Protein AF-A0A1E7EJK8-F1 (afdb_monomer)

InterPro domains:
  IPR00028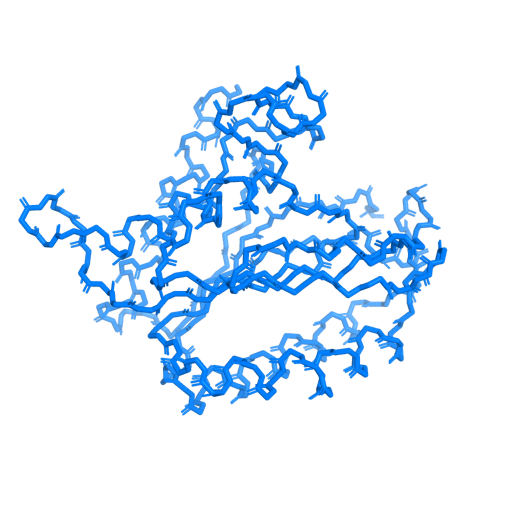6 Histone deacetylase HDAC [PR01270] (39-62)
  IPR000286 Histone deacetylase HDAC [PR01270] (154-164)
  IPR023696 Ureohydrolase domain superfamily [SSF52768] (1-209)
  IPR023801 Histone deacetylase domain [PF00850] (1-209)
  IPR037138 Histone deacetylase domain superfamily [G3DSA:3.40.800.20] (1-210)

Organism: NCBI:txid635003

Foldseek 3Di:
DVVQLVVLLVVLQVQLVCCVVVVDVEEERPGDDAALQAADQCPSVNDNDDDRHDHRSQLSNLCQCCPDVVVVGNNWQAEEEAEPAQDDSVRSCRRPFVVLRLRYAYEAEYADPDQPPPPTDRYGYHHQHQAAELVSRVCCCVVPVLVVCLVSLGQAYEYADAPCLDCQRPVNRHHDDPVSSVVSVVSVQVSCCNRRVSHYYYYYHHDHGD

Secondary structure (DSSP, 8-state):
-HHHHHHHHHHHHHHHHHHHTTS-SEEEE--SS--TT--SSSTTTTSSS-TT-SS-HHHHHHHHHHS-GGGTS---S-EEEEE-SSS--HHHHHHHHTT--TTEEEEEEE-BS-----SSTTEEEEE-BTSB-HHHHHHHIIIIIHHHHHHH--SEEEEEE--TTBTT-TT--B-B-HHHHHHHHHHHHHHHHHHSTT-EEEEE------

Mean predicted aligned error: 4.68 Å

Sequence (210 aa):
TWNAAISGVGAALQGVDMIMNGECLNAFCATRPPGHHAGRELHAMKAVSNGFCILNTVACAALYATAPILQGGLGLSRVCIIDIDVHHGNGTQDILCSTYDPRFLYKGIFPGRCGDISPHKGVLNIPLGGRVTPHALGTALVTKVTPTVDKFNPELIIISAGFDAHKNDPLNMGGLTAEDFGTLTEVVCKLAYKCCSGRVLSVLEGGYGV

Structure (mmCIF, N/CA/C/O backbone):
data_AF-A0A1E7EJK8-F1
#
_entry.id   AF-A0A1E7EJK8-F1
#
loop_
_atom_site.group_PDB
_atom_site.id
_atom_site.type_symbol
_atom_site.label_atom_id
_atom_site.label_alt_id
_atom_site.label_comp_id
_atom_site.label_asym_id
_atom_site.label_entity_id
_atom_site.label_seq_id
_atom_site.pdbx_PDB_ins_code
_atom_site.Cartn_x
_atom_site.Cartn_y
_atom_site.Cartn_z
_atom_site.occupancy
_atom_site.B_iso_or_equiv
_atom_site.auth_seq_id
_atom_site.auth_comp_id
_atom_site.auth_asym_id
_atom_site.auth_atom_id
_atom_site.pdbx_PDB_model_num
ATOM 1 N N . THR A 1 1 ? -3.400 16.671 -15.319 1.00 90.25 1 THR A N 1
ATOM 2 C CA . THR A 1 1 ? -2.513 16.032 -14.327 1.00 90.25 1 THR A CA 1
ATOM 3 C C . THR A 1 1 ? -3.037 16.139 -12.907 1.00 90.25 1 THR A C 1
ATOM 5 O O . THR A 1 1 ? -3.359 15.101 -12.353 1.00 90.25 1 THR A O 1
ATOM 8 N N . TRP A 1 2 ? -3.205 17.341 -12.336 1.00 95.00 2 TRP A N 1
ATOM 9 C CA . TRP A 1 2 ? -3.743 17.505 -10.973 1.00 95.00 2 TRP A CA 1
ATOM 10 C C . TRP A 1 2 ? -5.082 16.786 -10.748 1.00 95.00 2 TRP A C 1
ATOM 12 O O . TRP A 1 2 ? -5.177 15.969 -9.842 1.00 95.00 2 TRP A O 1
ATOM 22 N N . ASN A 1 3 ? -6.065 16.991 -11.637 1.00 98.00 3 ASN A N 1
ATOM 23 C CA . ASN A 1 3 ? -7.367 16.312 -11.554 1.00 98.00 3 ASN A CA 1
ATOM 24 C C . ASN A 1 3 ? -7.237 14.782 -11.517 1.00 98.00 3 ASN A C 1
ATOM 26 O O . ASN A 1 3 ? -7.908 14.133 -10.732 1.00 98.00 3 ASN A O 1
ATOM 30 N N . ALA A 1 4 ? -6.334 14.209 -12.316 1.00 97.75 4 ALA A N 1
ATOM 31 C CA . ALA A 1 4 ? -6.097 12.767 -12.312 1.00 97.75 4 ALA A CA 1
ATOM 32 C C . ALA A 1 4 ? -5.486 12.293 -10.982 1.00 97.75 4 ALA A C 1
ATOM 34 O O . ALA A 1 4 ? -5.917 11.280 -10.442 1.00 97.75 4 ALA A O 1
ATOM 35 N N . ALA A 1 5 ? -4.540 13.054 -10.418 1.00 97.19 5 ALA A N 1
ATOM 36 C CA . ALA A 1 5 ? -3.934 12.742 -9.124 1.00 97.19 5 ALA A CA 1
ATOM 37 C C . ALA A 1 5 ? -4.964 12.778 -7.982 1.00 97.19 5 ALA A C 1
ATOM 39 O O . ALA A 1 5 ? -5.045 11.830 -7.206 1.00 97.19 5 ALA A O 1
ATOM 40 N N . ILE A 1 6 ? -5.800 13.822 -7.908 1.00 98.06 6 ILE A N 1
ATOM 41 C CA . ILE A 1 6 ? -6.849 13.898 -6.876 1.00 98.06 6 ILE A CA 1
ATOM 42 C C . ILE A 1 6 ? -7.951 12.852 -7.093 1.00 98.06 6 ILE A C 1
ATOM 44 O O . ILE A 1 6 ? -8.477 12.336 -6.114 1.00 98.06 6 ILE A O 1
ATOM 48 N N . SER A 1 7 ? -8.269 12.483 -8.342 1.00 98.44 7 SER A N 1
ATOM 49 C CA . SER A 1 7 ? -9.182 11.368 -8.627 1.00 98.44 7 SER A CA 1
ATOM 50 C C . SER A 1 7 ? -8.601 10.028 -8.177 1.00 98.44 7 SER A C 1
ATOM 52 O O . SER A 1 7 ? -9.343 9.209 -7.646 1.00 98.44 7 SER A O 1
ATOM 54 N N . GLY A 1 8 ? -7.289 9.813 -8.337 1.00 98.38 8 GLY A N 1
ATOM 55 C CA . GLY A 1 8 ? -6.605 8.621 -7.834 1.00 98.38 8 GLY A CA 1
ATOM 56 C C . GLY A 1 8 ? -6.682 8.500 -6.313 1.00 98.38 8 GLY A C 1
ATOM 57 O O . GLY A 1 8 ? -7.085 7.463 -5.791 1.00 98.38 8 GLY A O 1
ATOM 58 N N . VAL A 1 9 ? -6.398 9.599 -5.606 1.00 98.62 9 VAL A N 1
ATOM 59 C CA . VAL A 1 9 ? -6.568 9.685 -4.146 1.00 98.62 9 VAL A CA 1
ATOM 60 C C . VAL A 1 9 ? -8.026 9.451 -3.747 1.00 98.62 9 VAL A C 1
ATOM 62 O O . VAL A 1 9 ? -8.291 8.623 -2.883 1.00 98.62 9 VAL A O 1
ATOM 65 N N . GLY A 1 10 ? -8.978 10.121 -4.400 1.00 98.62 10 GLY A N 1
ATOM 66 C CA . GLY A 1 10 ? -10.406 9.960 -4.119 1.00 98.62 10 GLY A CA 1
ATOM 67 C C . GLY A 1 10 ? -10.893 8.519 -4.291 1.00 98.62 10 GLY A C 1
ATOM 68 O O . GLY A 1 10 ? -11.600 8.013 -3.425 1.00 98.62 10 GLY A O 1
ATOM 69 N N . ALA A 1 11 ? -10.457 7.832 -5.351 1.00 98.69 11 ALA A N 1
ATOM 70 C CA . ALA A 1 11 ? -10.787 6.427 -5.580 1.00 98.69 11 ALA A CA 1
ATOM 71 C C . ALA A 1 11 ? -10.233 5.511 -4.479 1.00 98.69 11 ALA A C 1
ATOM 73 O O . ALA A 1 11 ? -10.925 4.595 -4.042 1.00 98.69 11 ALA A O 1
ATOM 74 N N . ALA A 1 12 ? -9.010 5.766 -4.003 1.00 98.75 12 ALA A N 1
ATOM 75 C CA . ALA A 1 12 ? -8.417 4.999 -2.912 1.00 98.75 12 ALA A CA 1
ATOM 76 C C . ALA A 1 12 ? -9.151 5.223 -1.583 1.00 98.75 12 ALA A C 1
ATOM 78 O O . ALA A 1 12 ? -9.449 4.253 -0.892 1.00 98.75 12 ALA A O 1
ATOM 79 N N . LEU A 1 13 ? -9.490 6.473 -1.249 1.00 98.69 13 LEU A N 1
ATOM 80 C CA . LEU A 1 13 ? -10.266 6.809 -0.048 1.00 98.69 13 LEU A CA 1
ATOM 81 C C . LEU A 1 13 ? -11.653 6.154 -0.081 1.00 98.69 13 LEU A C 1
ATOM 83 O O . LEU A 1 13 ? -12.019 5.467 0.867 1.00 98.69 13 LEU A O 1
ATOM 87 N N . GLN A 1 14 ? -12.366 6.269 -1.205 1.00 98.75 14 GLN A N 1
ATOM 88 C CA . GLN A 1 14 ? -13.654 5.601 -1.397 1.00 98.75 14 GLN A CA 1
ATOM 89 C C . GLN A 1 14 ? -13.525 4.072 -1.304 1.00 98.75 14 GLN A C 1
ATOM 91 O O . GLN A 1 14 ? -14.385 3.413 -0.728 1.00 98.75 14 GLN A O 1
ATOM 96 N N . GLY A 1 15 ? -12.440 3.499 -1.831 1.00 98.75 15 GLY A N 1
ATOM 97 C CA . GLY A 1 15 ? -12.141 2.077 -1.679 1.00 98.75 15 GLY A CA 1
ATOM 98 C C . GLY A 1 15 ? -11.978 1.666 -0.213 1.00 98.75 15 GLY A C 1
ATOM 99 O O . GLY A 1 15 ? -12.509 0.632 0.183 1.00 98.75 15 GLY A O 1
ATOM 100 N N . VAL A 1 16 ? -11.300 2.480 0.608 1.00 98.75 16 VAL A N 1
ATOM 101 C CA . VAL A 1 16 ? -11.221 2.246 2.060 1.00 98.75 16 VAL A CA 1
ATOM 102 C C . VAL A 1 16 ? -12.614 2.281 2.690 1.00 98.75 16 VAL A C 1
ATOM 104 O O . VAL A 1 16 ? -12.938 1.363 3.439 1.00 98.75 16 VAL A O 1
ATOM 107 N N . ASP A 1 17 ? -13.441 3.280 2.374 1.00 98.62 17 ASP A N 1
ATOM 108 C CA . ASP A 1 17 ? -14.805 3.382 2.912 1.00 98.62 17 ASP A CA 1
ATOM 109 C C . ASP A 1 17 ? -15.638 2.142 2.597 1.00 98.62 17 ASP A C 1
ATOM 111 O O . ASP A 1 17 ? -16.183 1.513 3.504 1.00 98.62 17 ASP A O 1
ATOM 115 N N . MET A 1 18 ? -15.675 1.736 1.326 1.00 98.75 18 MET A N 1
ATOM 116 C CA . MET A 1 18 ? -16.432 0.562 0.887 1.00 98.75 18 MET A CA 1
ATOM 117 C C . MET A 1 18 ? -15.976 -0.714 1.609 1.00 98.75 18 MET A C 1
ATOM 119 O O . MET A 1 18 ? -16.808 -1.528 2.012 1.00 98.75 18 MET A O 1
ATOM 123 N N . ILE A 1 19 ? -14.664 -0.877 1.817 1.00 98.69 19 ILE A N 1
ATOM 124 C CA . ILE A 1 19 ? -14.102 -2.019 2.551 1.00 98.69 19 ILE A CA 1
ATOM 125 C C . ILE A 1 19 ? -14.507 -1.974 4.028 1.00 98.69 19 ILE A C 1
ATOM 127 O O . ILE A 1 19 ? -14.925 -2.985 4.596 1.00 98.69 19 ILE A O 1
ATOM 131 N N . MET A 1 20 ? -14.370 -0.816 4.675 1.00 98.19 20 MET A N 1
ATOM 132 C CA . MET A 1 20 ? -14.628 -0.678 6.110 1.00 98.19 20 MET A CA 1
ATOM 133 C C . MET A 1 20 ? -16.124 -0.724 6.450 1.00 98.19 20 MET A C 1
ATOM 135 O O . MET A 1 20 ? -16.476 -1.199 7.530 1.00 98.19 20 MET A O 1
ATOM 139 N N . ASN A 1 21 ? -16.993 -0.324 5.519 1.00 97.31 21 ASN A N 1
ATOM 140 C CA . ASN A 1 21 ? -18.450 -0.422 5.635 1.00 97.31 21 ASN A CA 1
ATOM 141 C C . ASN A 1 21 ? -19.008 -1.795 5.218 1.00 97.31 21 ASN A C 1
ATOM 143 O O . ASN A 1 21 ? -20.205 -2.040 5.364 1.00 97.31 21 ASN A O 1
ATOM 147 N N . GLY A 1 22 ? -18.165 -2.703 4.713 1.00 97.56 22 GLY A N 1
ATOM 148 C CA . GLY A 1 22 ? -18.578 -4.041 4.281 1.00 97.56 22 GLY A CA 1
ATOM 149 C C . GLY A 1 22 ? -19.327 -4.078 2.944 1.00 97.56 22 GLY A C 1
ATOM 150 O O . GLY A 1 22 ? -19.973 -5.079 2.640 1.00 97.56 22 GLY A O 1
ATOM 151 N N . GLU A 1 23 ? -19.241 -3.018 2.139 1.00 98.44 23 GLU A N 1
ATOM 152 C CA . GLU A 1 23 ? -19.799 -2.964 0.780 1.00 98.44 23 GLU A CA 1
ATOM 153 C C . GLU A 1 23 ? -18.994 -3.834 -0.193 1.00 98.44 23 GLU A C 1
ATOM 155 O O . GLU A 1 23 ? -19.539 -4.415 -1.133 1.00 98.44 23 GLU A O 1
ATOM 160 N N . CYS A 1 24 ? -17.691 -3.964 0.051 1.00 97.81 24 CYS A N 1
ATOM 161 C CA . CYS A 1 24 ? -16.835 -4.941 -0.599 1.00 97.81 24 CYS A CA 1
ATOM 162 C C . CYS A 1 24 ? -15.830 -5.525 0.398 1.00 97.81 24 CYS A C 1
ATOM 164 O O . CYS A 1 24 ? -15.554 -4.957 1.451 1.00 97.81 24 CYS A O 1
ATOM 166 N N . LEU A 1 25 ? -15.267 -6.687 0.068 1.00 96.88 25 LEU A N 1
ATOM 167 C CA . LEU A 1 25 ? -1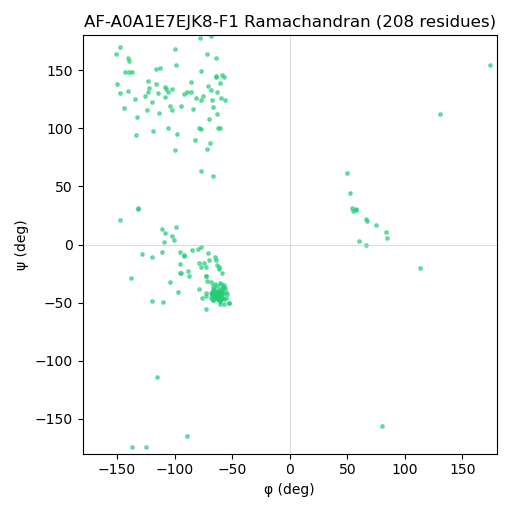4.214 -7.289 0.887 1.00 96.88 25 LEU A CA 1
ATOM 168 C C . LEU A 1 25 ? -12.850 -6.625 0.639 1.00 96.88 25 LEU A C 1
ATOM 170 O O . LEU A 1 25 ? -12.041 -6.460 1.550 1.00 96.88 25 LEU A O 1
ATOM 174 N N . ASN A 1 26 ? -12.588 -6.291 -0.622 1.00 98.12 26 ASN A N 1
ATOM 175 C CA . ASN A 1 26 ? -11.348 -5.707 -1.105 1.00 98.12 26 ASN A CA 1
ATOM 176 C C . ASN A 1 26 ? -11.623 -4.837 -2.340 1.00 98.12 26 ASN A C 1
ATOM 178 O O . ASN A 1 26 ? -12.689 -4.928 -2.953 1.00 98.12 26 ASN A O 1
ATOM 182 N N . ALA A 1 27 ? -10.661 -3.984 -2.690 1.00 98.50 27 ALA A N 1
ATOM 183 C CA . ALA A 1 27 ? -10.752 -3.094 -3.843 1.00 98.50 27 ALA A CA 1
ATOM 184 C C . ALA A 1 27 ? -9.393 -2.935 -4.536 1.00 98.50 27 ALA A C 1
ATOM 186 O O . ALA A 1 27 ? -8.347 -2.960 -3.885 1.00 98.50 27 ALA A O 1
ATOM 187 N N . PHE A 1 28 ? -9.419 -2.733 -5.857 1.00 98.69 28 PHE A N 1
ATOM 188 C CA . PHE A 1 28 ? -8.252 -2.369 -6.659 1.00 98.69 28 PHE A CA 1
ATOM 189 C C . PHE A 1 28 ? -8.474 -1.020 -7.349 1.00 98.69 28 PHE A C 1
ATOM 191 O O . PHE A 1 28 ? -9.423 -0.851 -8.116 1.00 98.69 28 PHE A O 1
ATOM 198 N N . CYS A 1 29 ? -7.582 -0.064 -7.104 1.00 98.44 29 CYS A N 1
ATOM 199 C CA . CYS A 1 29 ? -7.600 1.262 -7.707 1.00 98.44 29 CYS A CA 1
ATOM 200 C C . CYS A 1 29 ? -6.643 1.305 -8.903 1.00 98.44 29 CYS A C 1
ATOM 202 O O . CYS A 1 29 ? -5.448 1.568 -8.758 1.00 98.44 29 CYS A O 1
ATOM 204 N N . ALA A 1 30 ? -7.188 1.082 -10.100 1.00 97.44 30 ALA A N 1
ATOM 205 C CA . ALA A 1 30 ? -6.471 1.188 -11.372 1.00 97.44 30 ALA A CA 1
ATOM 206 C C . ALA A 1 30 ? -6.286 2.660 -11.797 1.00 97.44 30 ALA A C 1
ATOM 208 O O . ALA A 1 30 ? -6.854 3.122 -12.788 1.00 97.44 30 ALA A O 1
ATOM 209 N N . THR A 1 31 ? -5.543 3.431 -11.006 1.00 96.25 31 THR A N 1
ATOM 210 C CA . THR A 1 31 ? -5.438 4.890 -11.149 1.00 96.25 31 THR A CA 1
ATOM 211 C C . THR A 1 31 ? -4.044 5.325 -11.581 1.00 96.25 31 THR A C 1
ATOM 213 O O . THR A 1 31 ? -3.057 4.674 -11.263 1.00 96.25 31 THR A O 1
ATOM 216 N N . ARG A 1 32 ? -3.952 6.458 -12.286 1.00 96.12 32 ARG A N 1
ATOM 217 C CA . ARG A 1 32 ? -2.687 7.130 -12.626 1.00 96.12 32 ARG A CA 1
ATOM 218 C C . ARG A 1 32 ? -2.841 8.641 -12.421 1.00 96.12 32 ARG A C 1
ATOM 220 O O . ARG A 1 32 ? -3.929 9.155 -12.694 1.00 96.12 32 ARG A O 1
ATOM 227 N N . PRO A 1 33 ? -1.785 9.386 -12.038 1.00 96.81 33 PRO A N 1
ATOM 228 C CA . PRO A 1 33 ? -0.384 8.968 -11.838 1.00 96.81 33 PRO A CA 1
ATOM 229 C C . PRO A 1 33 ? -0.152 8.100 -10.578 1.00 96.81 33 PRO A C 1
ATOM 231 O O . PRO A 1 33 ? -1.037 8.080 -9.723 1.00 96.81 33 PRO A O 1
ATOM 234 N N . PRO A 1 34 ? 1.004 7.404 -10.470 1.00 97.44 34 PRO A N 1
ATOM 235 C CA . PRO A 1 34 ? 1.391 6.644 -9.272 1.00 97.44 34 PRO A CA 1
ATOM 236 C C . PRO A 1 34 ? 1.697 7.570 -8.079 1.00 97.44 34 PRO A C 1
ATOM 238 O O . PRO A 1 34 ? 1.618 8.802 -8.200 1.00 97.44 34 PRO A O 1
ATOM 241 N N . GLY A 1 35 ? 2.042 6.991 -6.924 1.00 96.38 35 GLY A N 1
ATOM 242 C CA . GLY A 1 35 ? 2.186 7.736 -5.675 1.00 96.38 35 GLY A CA 1
ATOM 243 C C . GLY A 1 35 ? 3.375 7.399 -4.775 1.00 96.38 35 GLY A C 1
ATOM 244 O O . GLY A 1 35 ? 3.826 8.305 -4.069 1.00 96.38 35 GLY A O 1
ATOM 245 N N . HIS A 1 36 ? 3.910 6.176 -4.774 1.00 94.44 36 HIS A N 1
ATOM 246 C CA . HIS A 1 36 ? 4.801 5.721 -3.691 1.00 94.44 36 HIS A CA 1
ATOM 247 C C . HIS A 1 36 ? 6.143 6.485 -3.542 1.00 94.44 36 HIS A C 1
ATOM 249 O O . HIS A 1 36 ? 6.785 6.406 -2.490 1.00 94.44 36 HIS A O 1
ATOM 255 N N . HIS A 1 37 ? 6.535 7.300 -4.532 1.00 93.25 37 HIS A N 1
ATOM 256 C CA . HIS A 1 37 ? 7.717 8.174 -4.491 1.00 93.25 37 HIS A CA 1
ATOM 257 C C . HIS A 1 37 ? 7.450 9.627 -4.051 1.00 93.25 37 HIS A C 1
ATOM 259 O O . HIS A 1 37 ? 8.397 10.403 -3.890 1.00 93.25 37 HIS A O 1
ATOM 265 N N . ALA A 1 38 ? 6.188 10.033 -3.873 1.00 93.31 38 ALA A N 1
ATOM 266 C CA . ALA A 1 38 ? 5.847 11.371 -3.385 1.00 93.31 38 ALA A CA 1
ATOM 267 C C . ALA A 1 38 ? 5.961 11.432 -1.846 1.00 93.31 38 ALA A C 1
ATOM 269 O O . ALA A 1 38 ? 5.374 10.598 -1.155 1.00 93.31 38 ALA A O 1
ATOM 270 N N . GLY A 1 39 ? 6.729 12.396 -1.323 1.00 89.12 39 GLY A N 1
ATOM 271 C CA . GLY A 1 39 ? 7.060 12.574 0.105 1.00 89.12 39 GLY A CA 1
ATOM 272 C C . GLY A 1 39 ? 6.711 13.975 0.643 1.00 89.12 39 GLY A C 1
ATOM 273 O O . GLY A 1 39 ? 6.116 14.783 -0.071 1.00 89.12 39 GLY A O 1
ATOM 274 N N . ARG A 1 40 ? 7.069 14.290 1.900 1.00 80.31 40 ARG A N 1
ATOM 275 C CA . ARG A 1 40 ? 6.732 15.575 2.564 1.00 80.31 40 ARG A CA 1
ATOM 276 C C . ARG A 1 40 ? 7.848 16.618 2.513 1.00 80.31 40 ARG A C 1
ATOM 278 O O . ARG A 1 40 ? 7.552 17.794 2.330 1.00 80.31 40 ARG A O 1
ATOM 285 N N . GLU A 1 41 ? 9.105 16.217 2.700 1.00 66.12 41 GLU A N 1
ATOM 286 C CA . GLU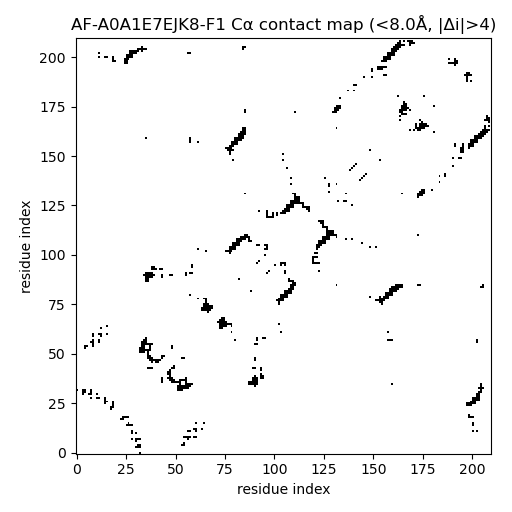 A 1 41 ? 10.164 17.153 3.136 1.00 66.12 41 GLU A CA 1
ATOM 287 C C . GLU A 1 41 ? 11.457 17.090 2.309 1.00 66.12 41 GLU A C 1
ATOM 289 O O . GLU A 1 41 ? 12.550 17.324 2.815 1.00 66.12 41 GLU A O 1
ATOM 294 N N . LEU A 1 42 ? 11.373 16.775 1.014 1.00 60.59 42 LEU A N 1
ATOM 295 C CA . LEU A 1 42 ? 12.555 16.559 0.162 1.00 60.59 42 LEU A CA 1
ATOM 296 C C . LEU A 1 42 ? 13.460 15.398 0.642 1.00 60.59 42 LEU A C 1
ATOM 298 O O . LEU A 1 42 ? 14.481 15.134 0.015 1.00 60.59 42 LEU A O 1
ATOM 302 N N . HIS A 1 43 ? 13.119 14.660 1.704 1.00 61.72 43 HIS A N 1
ATOM 303 C CA . HIS A 1 43 ? 13.917 13.516 2.178 1.00 61.72 43 HIS A CA 1
ATOM 304 C C . HIS A 1 43 ? 14.029 12.425 1.108 1.00 61.72 43 HIS A C 1
ATOM 306 O O . HIS A 1 43 ? 15.079 11.804 0.934 1.00 61.72 43 HIS A O 1
ATOM 312 N N . ALA A 1 44 ? 12.977 12.269 0.305 1.00 59.84 44 ALA A N 1
ATOM 313 C CA . ALA A 1 44 ? 12.975 11.488 -0.920 1.00 59.84 44 ALA A CA 1
ATOM 314 C C . ALA A 1 44 ? 13.844 12.160 -2.006 1.00 59.84 44 ALA A C 1
ATOM 316 O O . ALA A 1 44 ? 13.368 12.934 -2.832 1.00 59.84 44 ALA A O 1
ATOM 317 N N . MET A 1 45 ? 15.146 11.863 -2.030 1.00 65.75 45 MET A N 1
ATOM 318 C CA . MET A 1 45 ? 16.067 12.297 -3.099 1.00 65.75 45 MET A CA 1
ATOM 319 C C . MET A 1 45 ? 16.156 13.822 -3.329 1.00 65.75 45 MET A C 1
ATOM 321 O O . MET A 1 45 ? 16.462 14.261 -4.435 1.00 65.75 45 MET A O 1
ATOM 325 N N . LYS A 1 46 ? 15.942 14.648 -2.298 1.00 72.12 46 LYS A N 1
ATOM 326 C CA . LYS A 1 46 ? 15.916 16.124 -2.381 1.00 72.12 46 LYS A CA 1
ATOM 327 C C . LYS A 1 46 ? 14.751 16.698 -3.202 1.00 72.12 46 LYS A C 1
ATOM 329 O O . LYS A 1 46 ? 14.826 17.850 -3.626 1.00 72.12 46 LYS A O 1
ATOM 334 N N . ALA A 1 47 ? 13.668 15.941 -3.386 1.00 70.75 47 ALA A N 1
ATOM 335 C CA . ALA A 1 47 ? 12.445 16.400 -4.041 1.00 70.75 47 ALA A CA 1
ATOM 336 C C . ALA A 1 47 ? 11.187 15.869 -3.331 1.00 70.75 47 ALA A C 1
ATOM 338 O O . ALA A 1 47 ? 11.186 14.791 -2.748 1.00 70.75 47 ALA A O 1
ATOM 339 N N . VAL A 1 48 ? 10.096 16.641 -3.361 1.00 71.06 48 VAL A N 1
ATOM 340 C CA . VAL A 1 48 ? 8.795 16.228 -2.791 1.00 71.06 48 VAL A CA 1
ATOM 341 C C . VAL A 1 48 ? 8.057 15.240 -3.700 1.00 71.06 48 VAL A C 1
ATOM 343 O O . VAL A 1 48 ? 7.176 14.517 -3.252 1.00 71.06 48 VAL A O 1
ATOM 346 N N . SER A 1 49 ? 8.432 15.188 -4.976 1.00 81.62 49 SER A N 1
ATOM 347 C CA . SER A 1 49 ? 7.844 14.348 -6.015 1.00 81.62 49 SER A CA 1
ATOM 348 C C . SER A 1 49 ? 8.968 13.815 -6.904 1.00 81.62 49 SER A C 1
ATOM 350 O O . SER A 1 49 ? 9.841 14.579 -7.315 1.00 81.62 49 SER A O 1
ATOM 352 N N . ASN A 1 50 ? 8.953 12.507 -7.171 1.00 84.25 50 ASN A N 1
ATOM 353 C CA . ASN A 1 50 ? 9.913 11.782 -8.012 1.00 84.25 50 ASN A CA 1
ATOM 354 C C . ASN A 1 50 ? 9.201 10.625 -8.727 1.00 84.25 50 ASN A C 1
ATOM 356 O O . ASN A 1 50 ? 8.060 10.315 -8.393 1.00 84.25 50 ASN A O 1
ATOM 360 N N . GLY A 1 51 ? 9.863 9.978 -9.695 1.00 85.75 51 GLY A N 1
ATOM 361 C CA . GLY A 1 51 ? 9.389 8.712 -10.280 1.00 85.75 51 GLY A CA 1
ATOM 362 C C . GLY A 1 51 ? 7.937 8.760 -10.766 1.00 85.75 51 GLY A C 1
ATOM 363 O O . GLY A 1 51 ? 7.142 7.883 -10.454 1.00 85.75 51 GLY A O 1
ATOM 364 N N . PHE A 1 52 ? 7.563 9.846 -11.452 1.00 93.25 52 PHE A N 1
ATOM 365 C CA . PHE A 1 52 ? 6.207 10.107 -11.967 1.00 93.25 52 PHE A CA 1
ATOM 366 C C . PHE A 1 52 ? 5.105 10.317 -10.907 1.00 93.25 52 PHE A C 1
ATOM 368 O O . PHE A 1 52 ? 3.958 10.579 -11.275 1.00 93.25 52 PHE A O 1
ATOM 375 N N . CYS A 1 53 ? 5.436 10.251 -9.615 1.00 94.75 53 CYS A N 1
ATOM 376 C CA . CYS A 1 53 ? 4.483 10.332 -8.512 1.00 94.75 53 CYS A CA 1
ATOM 377 C C . CYS A 1 53 ? 4.191 11.778 -8.113 1.00 94.75 53 CYS A C 1
ATOM 379 O O . CYS A 1 53 ? 5.121 12.544 -7.873 1.00 94.75 53 CYS A O 1
ATOM 381 N N . ILE A 1 54 ? 2.914 12.151 -7.984 1.00 93.44 54 ILE A N 1
ATOM 382 C CA . ILE A 1 54 ? 2.504 13.535 -7.654 1.00 93.44 54 ILE A CA 1
ATOM 383 C C . ILE A 1 54 ? 1.925 13.631 -6.246 1.00 9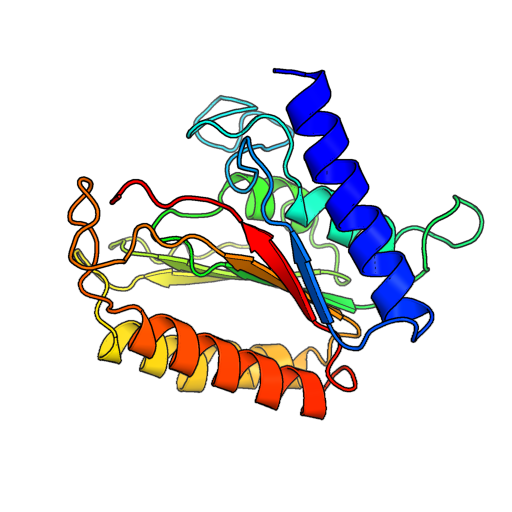3.44 54 ILE A C 1
ATOM 385 O O . ILE A 1 54 ? 2.332 14.490 -5.471 1.00 93.44 54 ILE A O 1
ATOM 389 N N . LEU A 1 55 ? 0.981 12.747 -5.925 1.00 95.38 55 LEU A N 1
ATOM 390 C CA . LEU A 1 55 ? 0.415 12.578 -4.591 1.00 95.38 55 LEU A CA 1
ATOM 391 C C . LEU A 1 55 ? 0.616 11.125 -4.188 1.00 95.38 55 LEU A C 1
ATOM 393 O O . LEU A 1 55 ? 0.454 10.233 -5.017 1.00 95.38 55 LEU A O 1
ATOM 397 N N . ASN A 1 56 ? 0.946 10.883 -2.924 1.00 96.31 56 ASN A N 1
ATOM 398 C CA . ASN A 1 56 ? 1.117 9.525 -2.433 1.00 96.31 56 ASN A CA 1
ATOM 399 C C . ASN A 1 56 ? -0.239 8.912 -2.074 1.00 96.31 56 ASN A C 1
ATOM 401 O O . ASN A 1 56 ? -0.714 9.041 -0.947 1.00 96.31 56 ASN A O 1
ATOM 405 N N . THR A 1 57 ? -0.869 8.267 -3.054 1.00 98.19 57 THR A N 1
ATOM 406 C CA . THR A 1 57 ? -2.213 7.690 -2.934 1.00 98.19 57 THR A CA 1
ATOM 407 C C . THR A 1 57 ? -2.334 6.716 -1.761 1.00 98.19 57 THR A C 1
ATOM 409 O O . THR A 1 57 ? -3.271 6.826 -0.969 1.00 98.19 57 THR A O 1
ATOM 412 N N . VAL A 1 58 ? -1.366 5.809 -1.597 1.00 98.06 58 VAL A N 1
ATOM 413 C CA . VAL A 1 58 ? -1.367 4.814 -0.513 1.00 98.06 58 VAL A CA 1
ATOM 414 C C . VAL A 1 58 ? -1.185 5.468 0.857 1.00 98.06 58 VAL A C 1
ATOM 416 O O . VAL A 1 58 ? -1.913 5.134 1.794 1.00 98.06 58 VAL A O 1
ATOM 419 N N . ALA A 1 59 ? -0.283 6.445 0.986 1.00 96.12 59 ALA A N 1
ATOM 420 C CA . ALA A 1 59 ? -0.115 7.173 2.240 1.00 96.12 59 ALA A CA 1
ATOM 421 C C . ALA A 1 59 ? -1.347 8.027 2.583 1.00 96.12 59 ALA A C 1
ATOM 423 O O . ALA A 1 59 ? -1.752 8.065 3.744 1.00 96.12 59 ALA A O 1
ATOM 424 N N . CYS A 1 60 ? -1.988 8.661 1.595 1.00 97.75 60 CYS A N 1
ATOM 425 C CA . CYS A 1 60 ? -3.250 9.376 1.791 1.00 97.75 60 CYS A CA 1
ATOM 426 C C . CYS A 1 60 ? -4.357 8.443 2.300 1.00 97.75 60 CYS A C 1
ATOM 428 O O . CYS A 1 60 ? -5.030 8.791 3.268 1.00 97.75 60 CYS A O 1
ATOM 430 N N . ALA A 1 61 ? -4.514 7.255 1.708 1.00 98.56 61 ALA A N 1
ATOM 431 C CA . ALA A 1 61 ? -5.497 6.267 2.152 1.00 98.56 61 ALA A CA 1
ATOM 432 C C . ALA A 1 61 ? -5.219 5.768 3.582 1.00 98.56 61 ALA A C 1
ATOM 434 O O . ALA A 1 61 ? -6.138 5.674 4.394 1.00 98.56 61 ALA A O 1
ATOM 435 N N . ALA A 1 62 ? -3.954 5.515 3.931 1.00 97.81 62 ALA A N 1
ATOM 436 C CA . ALA A 1 62 ? -3.569 5.101 5.282 1.00 97.81 62 ALA A CA 1
ATOM 437 C C . ALA A 1 62 ? -3.814 6.206 6.329 1.00 97.81 62 ALA A C 1
ATOM 439 O O . ALA A 1 62 ? -4.348 5.948 7.412 1.00 97.81 62 ALA A O 1
ATOM 440 N N . LEU A 1 63 ? -3.455 7.452 6.006 1.00 96.88 63 LEU A N 1
ATOM 441 C CA . LEU A 1 63 ? -3.712 8.608 6.867 1.00 96.88 63 LEU A CA 1
ATOM 442 C C . LEU A 1 63 ? -5.212 8.848 7.044 1.00 96.88 63 LEU A C 1
ATOM 444 O O . LEU A 1 63 ? -5.649 9.101 8.161 1.00 96.88 63 LEU A O 1
ATOM 448 N N . TYR A 1 64 ? -6.000 8.713 5.976 1.00 98.38 64 TYR A N 1
ATOM 449 C CA . TYR A 1 64 ? -7.457 8.797 6.032 1.00 98.38 64 TYR A CA 1
ATOM 450 C C . TYR A 1 64 ? -8.060 7.721 6.948 1.00 98.38 64 TYR A C 1
ATOM 452 O O . TYR A 1 64 ? -8.799 8.038 7.881 1.00 98.38 64 TYR A O 1
ATOM 460 N N . ALA A 1 65 ? -7.674 6.458 6.745 1.00 98.44 65 ALA A N 1
ATOM 461 C CA . ALA A 1 65 ? -8.164 5.332 7.534 1.00 98.44 65 ALA A CA 1
ATOM 462 C C . ALA A 1 65 ? -7.888 5.505 9.040 1.00 98.44 65 ALA A C 1
ATOM 464 O O . ALA A 1 65 ? -8.711 5.155 9.881 1.00 98.44 65 ALA A O 1
ATOM 465 N N . THR A 1 66 ? -6.736 6.074 9.395 1.00 97.62 66 THR A N 1
ATOM 466 C CA . THR A 1 66 ? -6.336 6.277 10.798 1.00 97.62 66 THR A CA 1
ATOM 467 C C . THR A 1 66 ? -6.742 7.633 11.375 1.00 97.62 66 THR A C 1
ATOM 469 O O . THR A 1 66 ? -6.595 7.849 12.583 1.00 97.62 66 THR A O 1
ATOM 472 N N . ALA A 1 67 ? -7.216 8.572 10.551 1.00 97.56 67 ALA A N 1
ATOM 473 C CA . ALA A 1 67 ? -7.648 9.880 11.022 1.00 97.56 67 ALA A CA 1
ATOM 474 C C . ALA A 1 67 ? -8.860 9.733 11.962 1.00 97.56 67 ALA A C 1
ATOM 476 O O . ALA A 1 67 ? -9.697 8.853 11.751 1.00 97.56 67 ALA A O 1
ATOM 477 N N . PRO A 1 68 ? -8.978 10.566 13.014 1.00 97.56 68 PRO A N 1
ATOM 478 C CA . PRO A 1 68 ? -10.094 10.481 13.946 1.00 97.56 68 PRO A CA 1
ATOM 479 C C . PRO A 1 68 ? -11.448 10.621 13.246 1.00 97.56 68 PRO A C 1
ATOM 481 O O . PRO A 1 68 ? -11.606 11.457 12.357 1.00 97.56 68 PRO A O 1
ATOM 484 N N . ILE A 1 69 ? -12.456 9.893 13.730 1.00 96.56 69 ILE A N 1
ATOM 485 C CA . ILE A 1 69 ? -13.838 9.981 13.223 1.00 96.56 69 ILE A CA 1
ATOM 486 C C . ILE A 1 69 ? -14.369 11.421 13.300 1.00 96.56 69 ILE A C 1
ATOM 488 O O . ILE A 1 69 ? -15.017 11.905 12.379 1.00 96.56 69 ILE A O 1
ATOM 492 N N . LEU A 1 70 ? -14.012 12.160 14.356 1.00 96.88 70 LEU A N 1
ATOM 493 C CA . LEU A 1 70 ? -14.376 13.575 14.518 1.00 96.88 70 LEU A CA 1
ATOM 494 C C . LEU A 1 70 ? -13.775 14.500 13.442 1.00 96.88 70 LEU A C 1
ATOM 496 O O . LEU A 1 70 ? -14.237 15.625 13.283 1.00 96.88 70 LEU A O 1
ATOM 500 N N . GLN A 1 71 ? -12.745 14.045 12.725 1.00 95.88 71 GLN A N 1
ATOM 501 C CA . GLN A 1 71 ? -12.122 14.745 11.596 1.00 95.88 71 GLN A CA 1
ATOM 502 C C . GLN A 1 71 ? -12.565 14.169 10.238 1.00 95.88 71 GLN A C 1
ATOM 504 O O . GLN A 1 71 ? -12.018 14.554 9.208 1.00 95.88 71 GLN A O 1
ATOM 509 N N . GLY A 1 72 ? -13.541 13.254 10.229 1.00 94.62 72 GLY A N 1
ATOM 510 C CA . GLY A 1 72 ? -14.051 12.605 9.021 1.00 94.62 72 GLY A CA 1
ATOM 511 C C . GLY A 1 72 ? -13.242 11.395 8.545 1.00 94.62 72 GLY A C 1
ATOM 512 O O . GLY A 1 72 ? -13.481 10.937 7.434 1.00 94.62 72 GLY A O 1
ATOM 513 N N . GLY A 1 73 ? -12.291 10.893 9.344 1.00 96.88 73 GLY A N 1
ATOM 514 C CA . GLY A 1 73 ? -11.601 9.625 9.083 1.00 96.88 73 GLY A CA 1
ATOM 515 C C . GLY A 1 73 ? -12.318 8.419 9.694 1.00 96.88 73 GLY A C 1
ATOM 516 O O . GLY A 1 73 ? -13.464 8.518 10.130 1.00 96.88 73 GLY A O 1
ATOM 517 N N . LEU A 1 74 ? -11.621 7.282 9.777 1.00 97.94 74 LEU A N 1
ATOM 518 C CA . LEU A 1 74 ? -12.201 6.011 10.241 1.00 97.94 74 LEU A CA 1
ATOM 519 C C . LEU A 1 74 ? -11.675 5.535 11.605 1.00 97.94 74 LEU A C 1
ATOM 521 O O . LEU A 1 74 ? -12.188 4.572 12.169 1.00 97.94 74 LEU A O 1
ATOM 525 N N . GLY A 1 75 ? -10.680 6.219 12.173 1.00 97.69 75 GLY A N 1
ATOM 526 C CA . GLY A 1 75 ? -10.163 5.939 13.513 1.00 97.69 75 GLY A CA 1
ATOM 527 C C . GLY A 1 75 ? -9.437 4.598 13.667 1.00 97.69 75 GLY A C 1
ATOM 528 O O . GLY A 1 75 ? -9.296 4.131 14.798 1.00 97.69 75 GLY A O 1
ATOM 529 N N . LEU A 1 76 ? -8.966 3.981 12.574 1.00 98.00 76 LEU A N 1
ATOM 530 C CA . LEU A 1 76 ? -8.179 2.750 12.658 1.00 98.00 76 LEU A CA 1
ATOM 531 C C . LEU A 1 76 ? -6.905 2.998 13.469 1.00 98.00 76 LEU A C 1
ATOM 533 O O . LEU A 1 76 ? -6.224 4.018 13.335 1.00 98.00 76 LEU A O 1
ATOM 537 N N . SER A 1 77 ? -6.566 2.025 14.303 1.00 96.56 77 SER A N 1
ATOM 538 C CA . SER A 1 77 ? -5.367 2.050 15.130 1.00 96.56 77 SER A CA 1
ATOM 539 C C . SER A 1 77 ? -4.152 1.488 14.405 1.00 96.56 77 SER A C 1
ATOM 541 O O . SER A 1 77 ? -3.037 1.840 14.777 1.00 96.56 77 SER A O 1
ATOM 543 N N . ARG A 1 78 ? -4.326 0.579 13.434 1.00 96.00 78 ARG A N 1
ATOM 544 C CA . ARG A 1 78 ? -3.205 -0.096 12.756 1.00 96.00 78 ARG A CA 1
ATOM 545 C C . ARG A 1 78 ? -3.480 -0.334 11.272 1.00 96.00 78 ARG A C 1
ATOM 547 O O . ARG A 1 78 ? -4.353 -1.121 10.920 1.00 96.00 78 ARG A O 1
ATOM 554 N N . VAL A 1 79 ? -2.678 0.271 10.400 1.00 97.19 79 VAL A N 1
ATOM 555 C CA . VAL A 1 79 ? -2.718 0.072 8.943 1.00 97.19 79 VAL A CA 1
ATOM 556 C C . VAL A 1 79 ? -1.349 -0.395 8.457 1.00 97.19 79 VAL A C 1
ATOM 558 O O . VAL A 1 79 ? -0.316 0.172 8.820 1.00 97.19 79 VAL A O 1
ATOM 561 N N . CYS A 1 80 ? -1.328 -1.453 7.650 1.00 96.62 80 CYS A N 1
ATOM 562 C CA . CYS A 1 80 ? -0.100 -1.981 7.064 1.00 96.62 80 CYS A CA 1
ATOM 563 C C . CYS A 1 80 ? -0.046 -1.693 5.565 1.00 96.62 80 CYS A C 1
ATOM 565 O O . CYS A 1 80 ? -1.023 -1.915 4.861 1.00 96.62 80 CYS A O 1
ATOM 567 N N . ILE A 1 81 ? 1.111 -1.241 5.086 1.00 97.00 81 ILE A N 1
ATOM 568 C CA . ILE A 1 81 ? 1.413 -1.060 3.674 1.00 97.00 81 ILE A CA 1
ATOM 569 C C . ILE A 1 81 ? 2.413 -2.139 3.256 1.00 97.00 81 ILE A C 1
ATOM 571 O O . ILE A 1 81 ? 3.475 -2.271 3.874 1.00 97.00 81 ILE A O 1
ATOM 575 N N . ILE A 1 82 ? 2.084 -2.884 2.202 1.00 96.06 82 ILE A N 1
ATOM 576 C CA . ILE A 1 82 ? 2.980 -3.831 1.530 1.00 96.06 82 ILE A CA 1
ATOM 577 C C . ILE A 1 82 ? 3.253 -3.287 0.127 1.00 96.06 82 ILE A C 1
ATOM 579 O O . ILE A 1 82 ? 2.345 -3.208 -0.693 1.00 96.06 82 ILE A O 1
ATOM 583 N N . ASP A 1 83 ? 4.494 -2.898 -0.137 1.00 94.88 83 ASP A N 1
ATOM 584 C CA . ASP A 1 83 ? 4.926 -2.371 -1.429 1.00 94.88 83 ASP A CA 1
ATOM 585 C C . ASP A 1 83 ? 5.691 -3.452 -2.200 1.00 94.88 83 ASP A C 1
ATOM 587 O O . ASP A 1 83 ? 6.730 -3.946 -1.740 1.00 94.88 83 ASP A O 1
ATOM 591 N N . ILE A 1 84 ? 5.104 -3.859 -3.329 1.00 93.69 84 ILE A N 1
ATOM 592 C CA . ILE A 1 84 ? 5.625 -4.881 -4.247 1.00 93.69 84 ILE A CA 1
ATOM 593 C C . ILE A 1 84 ? 6.106 -4.280 -5.575 1.00 93.69 84 ILE A C 1
ATOM 595 O O . ILE A 1 84 ? 6.508 -5.042 -6.457 1.00 93.69 84 ILE A O 1
ATOM 599 N N . ASP A 1 85 ? 6.049 -2.952 -5.726 1.00 93.50 85 ASP A N 1
ATOM 600 C CA . ASP A 1 85 ? 6.693 -2.253 -6.837 1.00 93.50 85 ASP A CA 1
ATOM 601 C C . ASP A 1 85 ? 8.204 -2.529 -6.816 1.00 93.50 85 ASP A C 1
ATOM 603 O O . ASP A 1 85 ? 8.820 -2.708 -5.757 1.00 93.50 85 ASP A O 1
ATOM 607 N N . VAL A 1 86 ? 8.816 -2.611 -7.999 1.00 89.50 86 VAL A N 1
ATOM 608 C CA . VAL A 1 86 ? 10.247 -2.902 -8.095 1.00 89.50 86 VAL A CA 1
ATOM 609 C C . VAL A 1 86 ? 11.101 -1.733 -7.603 1.00 89.50 86 VAL A C 1
ATOM 611 O O . VAL A 1 86 ? 12.293 -1.910 -7.388 1.00 89.50 86 VAL A O 1
ATOM 614 N N . HIS A 1 87 ? 10.550 -0.541 -7.407 1.00 88.94 87 HIS A N 1
ATOM 615 C CA . HIS A 1 87 ? 11.263 0.601 -6.857 1.00 88.94 87 HIS A CA 1
ATOM 616 C C . HIS A 1 87 ? 10.977 0.772 -5.368 1.00 88.94 87 HIS A C 1
ATOM 618 O O . HIS A 1 87 ? 9.941 0.391 -4.832 1.00 88.94 87 HIS A O 1
ATOM 624 N N . HIS A 1 88 ? 11.920 1.390 -4.658 1.00 87.62 88 HIS A N 1
ATOM 625 C CA . HIS A 1 88 ? 11.691 1.746 -3.262 1.00 87.62 88 HIS A CA 1
ATOM 626 C C . HIS A 1 88 ? 10.608 2.823 -3.156 1.00 87.62 88 HIS A C 1
ATOM 628 O O . HIS A 1 88 ? 10.849 3.952 -3.581 1.00 87.62 88 HIS A O 1
ATOM 634 N N . GLY A 1 89 ? 9.488 2.521 -2.492 1.00 89.88 89 GLY A N 1
ATOM 635 C CA . GLY A 1 89 ? 8.472 3.494 -2.063 1.00 89.88 89 GLY A CA 1
ATOM 636 C C . GLY A 1 89 ? 8.965 4.470 -0.984 1.00 89.88 89 GLY A C 1
ATOM 637 O O . GLY A 1 89 ? 8.445 4.536 0.134 1.00 89.88 89 GLY A O 1
ATOM 638 N N . ASN A 1 90 ? 10.014 5.226 -1.303 1.00 87.06 90 ASN A N 1
ATOM 639 C CA . ASN A 1 90 ? 10.682 6.179 -0.422 1.00 87.06 90 ASN A CA 1
ATOM 640 C C . ASN A 1 90 ? 9.750 7.293 0.071 1.00 87.06 90 ASN A C 1
ATOM 642 O O . ASN A 1 90 ? 9.887 7.734 1.210 1.00 87.06 90 ASN A O 1
ATOM 646 N N . GLY A 1 91 ? 8.789 7.724 -0.748 1.00 90.12 91 GLY A N 1
ATOM 647 C CA . GLY A 1 91 ? 7.786 8.712 -0.361 1.00 90.12 91 GLY A CA 1
ATOM 648 C C . GLY A 1 91 ? 6.824 8.177 0.700 1.00 90.12 91 GLY A C 1
ATOM 649 O O . GLY A 1 91 ? 6.528 8.862 1.678 1.00 90.12 91 GLY A O 1
ATOM 650 N N . THR A 1 92 ? 6.394 6.922 0.562 1.00 91.25 92 THR A N 1
ATOM 651 C CA . THR A 1 92 ? 5.517 6.266 1.546 1.00 91.25 92 THR A CA 1
ATOM 652 C C . THR A 1 92 ? 6.233 6.089 2.883 1.00 91.25 92 THR A C 1
ATOM 654 O O . THR A 1 92 ? 5.669 6.399 3.935 1.00 91.25 92 THR A O 1
ATOM 657 N N . GLN A 1 93 ? 7.497 5.656 2.840 1.00 87.31 93 GLN A N 1
ATOM 658 C CA . GLN A 1 93 ? 8.360 5.576 4.019 1.00 87.31 93 GLN A CA 1
ATOM 659 C C . GLN A 1 93 ? 8.528 6.945 4.696 1.00 87.31 93 GLN A C 1
ATOM 661 O O . GLN A 1 93 ? 8.400 7.038 5.917 1.00 87.31 93 GLN A O 1
ATOM 666 N N . ASP A 1 94 ? 8.785 7.997 3.914 1.00 85.69 94 ASP A N 1
ATOM 667 C CA . ASP A 1 94 ? 8.924 9.369 4.410 1.00 85.69 94 ASP A CA 1
ATOM 668 C C . ASP A 1 94 ? 7.641 9.858 5.102 1.00 85.69 94 ASP A C 1
ATOM 670 O O . ASP A 1 94 ? 7.682 10.327 6.237 1.00 85.69 94 ASP A O 1
ATOM 674 N N . ILE A 1 95 ? 6.477 9.688 4.468 1.00 88.50 95 ILE A N 1
ATOM 675 C CA . ILE A 1 95 ? 5.207 10.199 5.003 1.00 88.50 95 ILE A CA 1
ATOM 676 C C . ILE A 1 95 ? 4.776 9.467 6.279 1.00 88.50 95 ILE A C 1
ATOM 678 O O . ILE A 1 95 ? 4.329 10.119 7.225 1.00 88.50 95 ILE A O 1
ATOM 682 N N . LEU A 1 96 ? 4.850 8.132 6.293 1.00 87.25 96 LEU A N 1
ATOM 683 C CA . LEU A 1 96 ? 4.216 7.321 7.338 1.00 87.25 96 LEU A CA 1
ATOM 684 C C . LEU A 1 96 ? 5.151 6.955 8.491 1.00 87.25 96 LEU A C 1
ATOM 686 O O . LEU A 1 96 ? 4.673 6.667 9.587 1.00 87.25 96 LEU A O 1
ATOM 690 N N . CYS A 1 97 ? 6.466 6.925 8.265 1.00 73.12 97 CYS A N 1
ATOM 691 C CA . CYS A 1 97 ? 7.399 6.347 9.234 1.00 73.12 97 CYS A CA 1
ATOM 692 C C . CYS A 1 97 ? 8.451 7.324 9.771 1.00 73.12 97 CYS A C 1
ATOM 694 O O . CYS A 1 97 ? 9.096 6.999 10.769 1.00 73.12 97 CYS A O 1
ATOM 696 N N . SER A 1 98 ? 8.592 8.524 9.196 1.00 67.62 98 SER A N 1
ATOM 697 C CA . SER A 1 98 ? 9.551 9.539 9.669 1.00 67.62 98 SER A CA 1
ATOM 698 C C . SER A 1 98 ? 9.330 9.973 11.128 1.00 67.62 98 SER A C 1
ATOM 700 O O . SER A 1 98 ? 10.282 10.369 11.800 1.00 67.62 98 SER A O 1
ATOM 702 N N . THR A 1 99 ? 8.109 9.836 11.662 1.00 64.12 99 THR A N 1
ATOM 703 C CA . THR A 1 99 ? 7.714 10.329 12.997 1.00 64.12 99 THR A CA 1
ATOM 704 C C . THR A 1 99 ? 7.487 9.246 14.062 1.00 64.12 99 THR A C 1
ATOM 706 O O . THR A 1 99 ? 7.011 9.566 15.149 1.00 64.12 99 THR A O 1
ATOM 709 N N . TYR A 1 100 ? 7.843 7.978 13.806 1.00 70.19 100 TYR A N 1
ATOM 710 C CA . TYR A 1 100 ? 7.559 6.839 14.707 1.00 70.19 100 TYR A CA 1
ATOM 711 C C . TYR A 1 100 ? 6.071 6.631 15.027 1.00 70.19 100 TYR A C 1
ATOM 713 O O . TYR A 1 100 ? 5.736 6.147 16.110 1.00 70.19 100 TYR A O 1
ATOM 721 N N . ASP A 1 101 ? 5.172 6.979 14.109 1.00 85.31 101 ASP A N 1
ATOM 722 C CA . ASP A 1 101 ? 3.745 6.750 14.309 1.00 85.31 101 ASP A CA 1
ATOM 723 C C . ASP A 1 101 ? 3.453 5.237 14.421 1.00 85.31 101 ASP A C 1
ATOM 725 O O . ASP A 1 101 ? 3.613 4.499 13.443 1.00 85.31 101 ASP A O 1
ATOM 729 N N . PRO A 1 102 ? 3.031 4.736 15.599 1.00 87.31 102 PRO A N 1
ATOM 730 C CA . PRO A 1 102 ? 2.844 3.306 15.825 1.00 87.31 102 PRO A CA 1
ATOM 731 C C . PRO A 1 102 ? 1.636 2.741 15.070 1.00 87.31 102 PRO A C 1
ATOM 733 O O . PRO A 1 102 ? 1.439 1.524 15.072 1.00 87.31 102 PRO A O 1
ATOM 736 N N . ARG A 1 103 ? 0.823 3.600 14.441 1.00 91.50 103 ARG A N 1
ATOM 737 C CA . ARG A 1 103 ? -0.331 3.184 13.646 1.00 91.50 103 ARG A CA 1
ATOM 738 C C . ARG A 1 103 ? 0.061 2.598 12.297 1.00 91.50 103 ARG A C 1
ATOM 740 O O . ARG A 1 103 ? -0.768 1.927 11.685 1.00 91.50 103 ARG A O 1
ATOM 747 N N . PHE A 1 104 ? 1.297 2.800 11.835 1.00 91.50 104 PHE A N 1
ATOM 748 C CA . PHE A 1 104 ? 1.724 2.365 10.508 1.00 91.50 104 PHE A CA 1
ATOM 749 C C . PHE A 1 104 ? 2.819 1.300 10.541 1.00 91.50 104 PHE A C 1
ATOM 751 O O . PHE A 1 104 ? 3.802 1.382 11.277 1.00 91.50 104 PHE A O 1
ATOM 758 N N . LEU A 1 105 ? 2.665 0.310 9.663 1.00 88.62 105 LEU A N 1
ATOM 759 C CA . LEU A 1 105 ? 3.691 -0.677 9.341 1.00 88.62 105 LEU A CA 1
ATOM 760 C C . LEU A 1 105 ? 3.948 -0.645 7.833 1.00 88.62 105 LEU A C 1
ATOM 762 O O . LEU A 1 105 ? 3.066 -1.014 7.066 1.00 88.62 105 LEU A O 1
ATOM 766 N N . TYR A 1 106 ? 5.153 -0.272 7.406 1.00 86.56 106 TYR A N 1
ATOM 767 C CA . TYR A 1 106 ? 5.541 -0.244 5.993 1.00 86.56 106 TYR A CA 1
ATOM 768 C C . TYR A 1 106 ? 6.512 -1.387 5.652 1.00 86.56 106 TYR A C 1
ATOM 770 O O . TYR A 1 106 ? 7.465 -1.669 6.396 1.00 86.56 106 TYR A O 1
ATOM 778 N N . LYS A 1 107 ? 6.254 -2.075 4.536 1.00 79.94 107 LYS A N 1
ATOM 779 C CA . LYS A 1 107 ? 7.022 -3.226 4.046 1.00 79.94 107 LYS A CA 1
ATOM 780 C C . LYS A 1 107 ? 7.319 -3.075 2.560 1.00 79.94 107 LYS A C 1
ATOM 782 O O . LYS A 1 107 ? 6.506 -3.481 1.744 1.00 79.94 107 LYS A O 1
ATOM 787 N N . GLY A 1 108 ? 8.486 -2.524 2.233 1.00 74.06 108 GLY A N 1
ATOM 788 C CA . GLY A 1 108 ? 8.973 -2.441 0.858 1.00 74.06 108 GLY A CA 1
ATOM 789 C C . GLY A 1 108 ? 9.835 -3.644 0.489 1.00 74.06 108 GLY A C 1
ATOM 790 O O . GLY A 1 108 ? 10.775 -3.986 1.219 1.00 74.06 108 GLY A O 1
ATOM 791 N N . ILE A 1 109 ? 9.535 -4.279 -0.645 1.00 72.44 109 ILE A N 1
ATOM 792 C CA . ILE A 1 109 ? 10.335 -5.377 -1.190 1.00 72.44 109 ILE A CA 1
ATOM 793 C C . ILE A 1 109 ? 10.882 -4.976 -2.564 1.00 72.44 109 ILE A C 1
ATOM 795 O O . ILE A 1 109 ? 10.201 -5.116 -3.569 1.00 72.44 109 ILE A O 1
ATOM 799 N N . PHE A 1 110 ? 12.131 -4.512 -2.615 1.00 61.94 110 PHE A N 1
ATOM 800 C CA . PHE A 1 110 ? 12.717 -3.932 -3.828 1.00 61.94 110 PHE A CA 1
ATOM 801 C C . PHE A 1 110 ? 14.186 -4.379 -4.025 1.00 61.94 110 PHE A C 1
ATOM 803 O O . PHE A 1 110 ? 14.848 -4.824 -3.079 1.00 61.94 110 PHE A O 1
ATOM 810 N N . PRO A 1 111 ? 14.733 -4.324 -5.252 1.00 47.69 111 PRO A N 1
ATOM 811 C CA . PRO A 1 111 ? 16.126 -4.608 -5.539 1.00 47.69 111 PRO A CA 1
ATOM 812 C C . PRO A 1 111 ? 17.031 -3.496 -4.995 1.00 47.69 111 PRO A C 1
ATOM 814 O O . PRO A 1 111 ? 16.781 -2.302 -5.129 1.00 47.69 111 PRO A O 1
ATOM 817 N N . GLY A 1 112 ? 18.128 -3.907 -4.373 1.00 51.38 112 GLY A N 1
ATOM 818 C CA . GLY A 1 112 ? 19.093 -3.024 -3.732 1.00 51.38 112 GLY A CA 1
ATOM 819 C C . GLY A 1 112 ? 20.152 -3.837 -2.997 1.00 51.38 112 GLY A C 1
ATOM 820 O O . GLY A 1 112 ? 19.915 -4.984 -2.630 1.00 51.38 112 GLY A O 1
ATOM 821 N N . ARG A 1 113 ? 21.352 -3.275 -2.817 1.00 43.75 113 ARG A N 1
ATOM 822 C CA . ARG A 1 113 ? 22.380 -3.826 -1.905 1.00 43.75 113 ARG A CA 1
ATOM 823 C C . ARG A 1 113 ? 22.340 -3.169 -0.530 1.00 43.75 113 ARG A C 1
ATOM 825 O O . ARG A 1 113 ? 22.754 -3.780 0.449 1.00 43.75 113 ARG A O 1
ATOM 832 N N . CYS A 1 114 ? 21.818 -1.949 -0.462 1.00 42.97 114 CYS A N 1
ATOM 833 C CA . CYS A 1 114 ? 21.515 -1.292 0.793 1.00 42.97 114 CYS A CA 1
ATOM 834 C C . CYS A 1 114 ? 20.203 -1.870 1.313 1.00 42.97 114 CYS A C 1
ATOM 836 O O . CYS A 1 114 ? 19.124 -1.499 0.860 1.00 42.97 114 CYS A O 1
ATOM 838 N N . GLY A 1 115 ? 20.302 -2.802 2.260 1.00 47.19 115 GLY A N 1
ATOM 839 C CA . GLY A 1 115 ? 19.250 -2.918 3.256 1.00 47.19 115 GLY A CA 1
ATOM 840 C C . GLY A 1 115 ? 19.230 -1.584 3.972 1.00 47.19 115 GLY A C 1
ATOM 841 O O . GLY A 1 115 ? 20.129 -1.311 4.761 1.00 47.19 115 GLY A O 1
ATOM 842 N N . ASP A 1 116 ? 18.289 -0.721 3.608 1.00 49.00 116 ASP A N 1
ATOM 843 C CA . ASP A 1 116 ? 18.079 0.516 4.336 1.00 49.00 116 ASP A CA 1
ATOM 844 C C . ASP A 1 116 ? 17.682 0.078 5.749 1.00 49.00 116 ASP A C 1
ATOM 846 O O . ASP A 1 116 ? 16.561 -0.389 5.986 1.00 49.00 116 ASP A O 1
ATOM 850 N N . ILE A 1 117 ? 18.645 0.108 6.674 1.00 50.97 117 ILE A N 1
ATOM 851 C CA . ILE A 1 117 ? 18.374 -0.064 8.094 1.00 50.97 117 ILE A CA 1
ATOM 852 C C . ILE A 1 117 ? 17.683 1.230 8.483 1.00 50.97 117 ILE A C 1
ATOM 854 O O . ILE A 1 117 ? 18.308 2.188 8.931 1.00 50.97 117 ILE A O 1
ATOM 858 N N . SER A 1 118 ? 16.383 1.279 8.218 1.00 56.22 118 SER A N 1
ATOM 859 C CA . SER A 1 118 ? 15.573 2.387 8.662 1.00 56.22 118 SER A CA 1
ATOM 860 C C . SER A 1 118 ? 15.669 2.425 10.188 1.00 56.22 118 SER A C 1
ATOM 862 O O . SER A 1 118 ? 15.392 1.408 10.834 1.00 56.22 118 SER A O 1
ATOM 864 N N . PRO A 1 119 ? 16.050 3.561 10.798 1.00 53.41 119 PRO A N 1
ATOM 865 C CA . PRO A 1 119 ? 16.003 3.697 12.251 1.00 53.41 119 PRO A CA 1
ATOM 866 C C . PRO A 1 119 ? 14.553 3.637 12.770 1.00 53.41 119 PRO A C 1
ATOM 868 O O . PRO A 1 119 ? 14.317 3.517 13.973 1.00 53.41 119 PRO A O 1
ATOM 871 N N . HIS A 1 120 ? 13.571 3.706 11.865 1.00 60.44 120 HIS A N 1
ATOM 872 C CA . HIS A 1 120 ? 12.157 3.787 12.171 1.00 60.44 120 HIS A CA 1
ATOM 873 C C . HIS A 1 120 ? 11.556 2.402 12.424 1.00 60.44 120 HIS A C 1
ATOM 875 O O . HIS A 1 120 ? 11.468 1.542 11.541 1.00 60.44 120 HIS A O 1
ATOM 881 N N . LYS A 1 121 ? 11.072 2.200 13.656 1.00 61.09 121 LYS A N 1
ATOM 882 C CA . LYS A 1 121 ? 10.239 1.045 14.007 1.00 61.09 121 LYS A CA 1
ATOM 883 C C . LYS A 1 121 ? 9.023 1.026 13.082 1.00 61.09 121 LYS A C 1
ATOM 885 O O . LYS A 1 121 ? 8.296 2.005 13.012 1.00 61.09 121 LYS A O 1
ATOM 890 N N . GLY A 1 122 ? 8.816 -0.088 12.388 1.00 62.47 122 GLY A N 1
ATOM 891 C CA . GLY A 1 122 ? 7.683 -0.264 11.479 1.00 62.47 122 GLY A CA 1
ATOM 892 C C . GLY A 1 122 ? 8.077 -0.367 10.005 1.00 62.47 122 GLY A C 1
ATOM 893 O O . GLY A 1 122 ? 7.348 -0.989 9.234 1.00 62.47 122 GLY A O 1
ATOM 894 N N . VAL A 1 123 ? 9.267 0.103 9.628 1.00 72.38 123 VAL A N 1
ATOM 895 C CA . VAL A 1 123 ? 9.824 -0.053 8.277 1.00 72.38 123 VAL A CA 1
ATOM 896 C C . VAL A 1 123 ? 10.617 -1.354 8.192 1.00 72.38 123 VAL A C 1
ATOM 898 O O . VAL A 1 123 ? 11.433 -1.661 9.057 1.00 72.38 123 VAL A O 1
ATOM 901 N N . LEU A 1 124 ? 10.373 -2.152 7.155 1.00 69.75 124 LEU A N 1
ATOM 902 C CA . LEU A 1 124 ? 11.287 -3.224 6.762 1.00 69.75 124 LEU A CA 1
ATOM 903 C C . LEU A 1 124 ? 11.490 -3.133 5.256 1.00 69.75 124 LEU A C 1
ATOM 905 O O . LEU A 1 124 ? 10.574 -3.443 4.498 1.00 69.75 124 LEU A O 1
ATOM 909 N N . ASN A 1 125 ? 12.691 -2.728 4.863 1.00 75.62 125 ASN A N 1
ATOM 910 C CA . ASN A 1 125 ? 13.131 -2.751 3.478 1.00 75.62 125 ASN A CA 1
ATOM 911 C C . ASN A 1 125 ? 13.883 -4.056 3.243 1.00 75.62 125 ASN A C 1
ATOM 913 O O . ASN A 1 125 ? 14.870 -4.345 3.926 1.00 75.62 125 ASN A O 1
ATOM 917 N N . ILE A 1 126 ? 13.386 -4.877 2.320 1.00 74.56 126 ILE A N 1
ATOM 918 C CA . ILE A 1 126 ? 13.985 -6.174 2.015 1.00 74.56 126 ILE A CA 1
ATOM 919 C C . ILE A 1 126 ? 14.713 -6.069 0.672 1.00 74.56 126 ILE A C 1
ATOM 921 O O . ILE A 1 126 ? 14.058 -6.159 -0.364 1.00 74.56 126 ILE A O 1
ATOM 925 N N . PRO A 1 127 ? 16.051 -5.915 0.671 1.00 74.75 127 PRO A N 1
ATOM 926 C CA . PRO A 1 127 ? 16.822 -5.893 -0.562 1.00 74.75 127 PRO A CA 1
ATOM 927 C C . PRO A 1 127 ? 16.791 -7.268 -1.236 1.00 74.75 127 PRO A C 1
ATOM 929 O O . PRO A 1 127 ? 17.192 -8.266 -0.630 1.00 74.75 127 PRO A O 1
ATOM 932 N N . LEU A 1 128 ? 16.359 -7.324 -2.497 1.00 74.31 128 LEU A N 1
ATOM 933 C CA . LEU A 1 128 ? 16.348 -8.557 -3.300 1.00 74.31 128 LEU A CA 1
ATOM 934 C C . LEU A 1 128 ? 17.543 -8.690 -4.264 1.00 74.31 128 LEU A C 1
ATOM 936 O O . LEU A 1 128 ? 17.536 -9.536 -5.155 1.00 74.31 128 LEU A O 1
ATOM 940 N N . GLY A 1 129 ? 18.601 -7.893 -4.080 1.00 69.56 129 GLY A N 1
ATOM 941 C CA . GLY A 1 129 ? 19.775 -7.902 -4.960 1.00 69.56 129 GLY A CA 1
ATOM 942 C C . GLY A 1 129 ? 19.551 -7.110 -6.251 1.00 69.56 129 GLY A C 1
ATOM 943 O O . GLY A 1 129 ? 18.754 -6.183 -6.269 1.00 69.56 129 GLY A O 1
ATOM 944 N N . GLY A 1 130 ? 20.301 -7.415 -7.317 1.00 70.00 130 GLY A N 1
ATOM 945 C CA . GLY A 1 130 ? 20.282 -6.629 -8.564 1.00 70.00 130 GLY A CA 1
ATOM 946 C C . GLY A 1 130 ? 19.097 -6.895 -9.499 1.00 70.00 130 GLY A C 1
ATOM 947 O O . GLY A 1 130 ? 18.863 -6.100 -10.401 1.00 70.00 130 GLY A O 1
ATOM 948 N N . ARG A 1 131 ? 18.366 -8.000 -9.302 1.00 82.12 131 ARG A N 1
ATOM 949 C CA . ARG A 1 131 ? 17.184 -8.364 -10.092 1.00 82.12 131 ARG A CA 1
ATOM 950 C C . ARG A 1 131 ? 16.184 -9.108 -9.216 1.00 82.12 131 ARG A C 1
ATOM 952 O O . ARG A 1 131 ? 16.558 -10.072 -8.548 1.00 82.12 131 ARG A O 1
ATOM 959 N N . VAL A 1 132 ? 14.923 -8.693 -9.250 1.00 86.19 132 VAL A N 1
ATOM 960 C CA . VAL A 1 132 ? 13.849 -9.345 -8.494 1.00 86.19 132 VAL A CA 1
ATOM 961 C C . VAL A 1 132 ? 13.453 -10.654 -9.177 1.00 86.19 132 VAL A C 1
ATOM 963 O O . VAL A 1 132 ? 13.165 -10.687 -10.372 1.00 86.19 132 VAL A O 1
ATOM 966 N N . THR A 1 133 ? 13.437 -11.749 -8.417 1.00 90.12 133 THR A N 1
ATOM 967 C CA . THR A 1 133 ? 12.968 -13.061 -8.888 1.00 90.12 133 THR A CA 1
ATOM 968 C C . THR A 1 133 ? 11.733 -13.491 -8.099 1.00 90.12 133 THR A C 1
ATOM 970 O O . THR A 1 133 ? 11.636 -13.140 -6.917 1.00 90.12 133 THR A O 1
ATOM 973 N N . PRO A 1 134 ? 10.828 -14.297 -8.688 1.00 90.88 134 PRO A N 1
ATOM 974 C CA . PRO A 1 134 ? 9.664 -14.816 -7.970 1.00 90.88 134 PRO A CA 1
ATOM 975 C C . PRO A 1 134 ? 10.039 -15.548 -6.679 1.00 90.88 134 PRO A C 1
ATOM 977 O O . PRO A 1 134 ? 9.450 -15.310 -5.628 1.00 90.88 134 PRO A O 1
ATOM 980 N N . HIS A 1 135 ? 11.089 -16.376 -6.726 1.00 91.56 135 HIS A N 1
ATOM 981 C CA . HIS A 1 135 ? 11.564 -17.118 -5.559 1.00 91.56 135 HIS A CA 1
ATOM 982 C C . HIS A 1 135 ? 12.050 -16.194 -4.433 1.00 91.56 135 HIS A C 1
ATOM 984 O O . HIS A 1 135 ? 11.676 -16.388 -3.276 1.00 91.56 135 HIS A O 1
ATOM 990 N N . ALA A 1 136 ? 12.861 -15.178 -4.751 1.00 89.25 136 ALA A N 1
ATOM 991 C CA . ALA A 1 136 ? 13.388 -14.255 -3.746 1.00 89.25 136 ALA A CA 1
ATOM 992 C C . ALA A 1 136 ? 12.275 -13.402 -3.114 1.00 89.25 136 ALA A C 1
ATOM 994 O O . ALA A 1 136 ? 12.227 -13.262 -1.890 1.00 89.25 136 ALA A O 1
ATOM 995 N N . LEU A 1 137 ? 11.358 -12.888 -3.938 1.00 89.31 137 LEU A N 1
ATOM 996 C CA . LEU A 1 137 ? 10.224 -12.074 -3.501 1.00 89.31 137 LEU A CA 1
ATOM 997 C C . LEU A 1 137 ? 9.224 -12.887 -2.670 1.00 89.31 137 LEU A C 1
ATOM 999 O O . LEU A 1 137 ? 8.886 -12.484 -1.558 1.00 89.31 137 LEU A O 1
ATOM 1003 N N . GLY A 1 138 ? 8.832 -14.074 -3.140 1.00 91.19 138 GLY A N 1
ATOM 1004 C CA . GLY A 1 138 ? 7.958 -14.980 -2.394 1.00 91.19 138 GLY A CA 1
ATOM 1005 C C . GLY A 1 138 ? 8.573 -15.420 -1.062 1.00 91.19 138 GLY A C 1
ATOM 1006 O O . GLY A 1 138 ? 7.912 -15.377 -0.024 1.00 91.19 138 GLY A O 1
ATOM 1007 N N . THR A 1 139 ? 9.870 -15.752 -1.050 1.00 91.69 139 THR A N 1
ATOM 1008 C CA . THR A 1 139 ? 10.583 -16.101 0.190 1.00 91.69 139 THR A CA 1
ATOM 1009 C C . THR A 1 139 ? 10.596 -14.929 1.168 1.00 91.69 139 THR A C 1
ATOM 1011 O O . THR A 1 139 ? 10.313 -15.120 2.350 1.00 91.69 139 THR A O 1
ATOM 1014 N N . ALA A 1 140 ? 10.882 -13.709 0.707 1.00 89.25 140 ALA A N 1
ATOM 1015 C CA . ALA A 1 140 ? 10.838 -12.508 1.541 1.00 89.25 140 ALA A CA 1
ATOM 1016 C C . ALA A 1 140 ? 9.435 -12.248 2.116 1.00 89.25 140 ALA A C 1
ATOM 1018 O O . ALA A 1 140 ? 9.298 -11.975 3.314 1.00 89.25 140 ALA A O 1
ATOM 1019 N N . LEU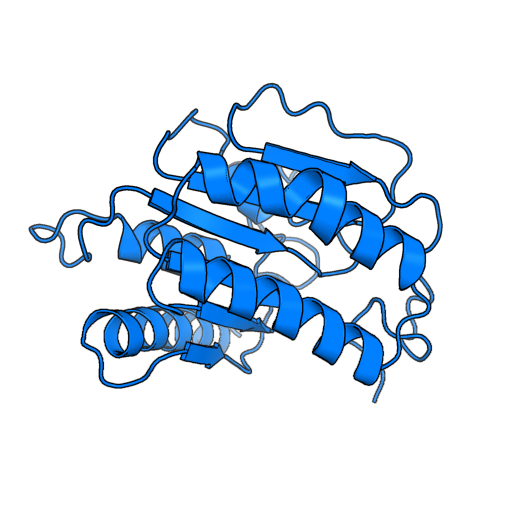 A 1 141 ? 8.397 -12.389 1.289 1.00 90.69 141 LEU A N 1
ATOM 1020 C CA . LEU A 1 141 ? 7.007 -12.202 1.692 1.00 90.69 141 LEU A CA 1
ATOM 1021 C C . LEU A 1 141 ? 6.598 -13.195 2.795 1.00 90.69 141 LEU A C 1
ATOM 1023 O O . LEU A 1 141 ? 6.032 -12.804 3.818 1.00 90.69 141 LEU A O 1
ATOM 1027 N N . VAL A 1 142 ? 6.940 -14.474 2.638 1.00 92.88 142 VAL A N 1
ATOM 1028 C CA . VAL A 1 142 ? 6.566 -15.522 3.600 1.00 92.88 142 VAL A CA 1
ATOM 1029 C C . VAL A 1 142 ? 7.426 -15.480 4.863 1.00 92.88 142 VAL A C 1
ATOM 1031 O O . VAL A 1 142 ? 6.900 -15.561 5.968 1.00 92.88 142 VAL A O 1
ATOM 1034 N N . THR A 1 143 ? 8.747 -15.346 4.733 1.00 90.94 143 THR A N 1
ATOM 1035 C CA . THR A 1 143 ? 9.672 -15.520 5.871 1.00 90.94 143 THR A CA 1
ATOM 1036 C C . THR A 1 143 ? 9.915 -14.245 6.673 1.00 90.94 143 THR A C 1
ATOM 1038 O O . THR A 1 143 ? 10.291 -14.330 7.840 1.00 90.94 143 THR A O 1
ATOM 1041 N N . LYS A 1 144 ? 9.706 -13.062 6.078 1.00 88.50 144 LYS A N 1
ATOM 1042 C CA . LYS A 1 144 ? 10.006 -11.772 6.721 1.00 88.50 144 LYS A CA 1
ATOM 1043 C C . LYS A 1 144 ? 8.771 -10.890 6.883 1.00 88.50 144 LYS A C 1
ATOM 1045 O O . LYS A 1 144 ? 8.530 -10.373 7.977 1.00 88.50 144 LYS A O 1
ATOM 1050 N N . VAL A 1 145 ? 7.980 -10.720 5.822 1.00 90.38 145 VAL A N 1
ATOM 1051 C CA . VAL A 1 145 ? 6.803 -9.833 5.857 1.00 90.38 145 VAL A CA 1
ATOM 1052 C C . VAL A 1 145 ? 5.684 -10.455 6.686 1.00 90.38 145 VAL A C 1
ATOM 1054 O O . VAL A 1 145 ? 5.271 -9.852 7.675 1.00 90.38 145 VAL A O 1
ATOM 1057 N N . THR A 1 146 ? 5.259 -11.676 6.353 1.00 93.25 146 THR A N 1
ATOM 1058 C CA . THR A 1 146 ? 4.112 -12.348 6.990 1.00 93.25 146 THR A CA 1
ATOM 1059 C C . THR A 1 146 ? 4.209 -12.386 8.523 1.00 93.25 146 THR A C 1
ATOM 1061 O O . THR A 1 146 ? 3.268 -11.923 9.166 1.00 93.25 146 THR A O 1
ATOM 1064 N N . PRO A 1 147 ? 5.326 -12.813 9.153 1.00 92.25 147 PRO A N 1
ATOM 1065 C CA . PRO A 1 147 ? 5.419 -12.853 10.615 1.00 92.25 147 PRO A CA 1
ATOM 1066 C C . PRO A 1 147 ? 5.363 -11.462 11.259 1.00 92.25 147 PRO A C 1
ATOM 1068 O O . PRO A 1 147 ? 4.824 -11.292 12.352 1.00 92.25 147 PRO A O 1
ATOM 1071 N N . THR A 1 148 ? 5.914 -10.449 10.583 1.00 90.25 148 THR A N 1
ATOM 1072 C CA . THR A 1 148 ? 5.931 -9.074 11.099 1.00 90.25 148 THR A CA 1
ATOM 1073 C C . THR A 1 148 ? 4.542 -8.444 11.034 1.00 90.25 148 THR A C 1
ATOM 1075 O O . THR A 1 148 ? 4.129 -7.774 11.979 1.00 90.25 148 THR A O 1
ATOM 1078 N N . VAL A 1 149 ? 3.816 -8.672 9.938 1.00 93.12 149 VAL A N 1
ATOM 1079 C CA . VAL A 1 149 ? 2.441 -8.190 9.759 1.00 93.12 149 VAL A CA 1
ATOM 1080 C C . VAL A 1 149 ? 1.488 -8.906 10.713 1.00 93.12 149 VAL A C 1
ATOM 1082 O O . VAL A 1 149 ? 0.668 -8.249 11.345 1.00 93.12 149 VAL A O 1
ATOM 1085 N N . ASP A 1 150 ? 1.637 -10.219 10.888 1.00 93.38 150 ASP A N 1
ATOM 1086 C CA . ASP A 1 150 ? 0.849 -11.006 11.843 1.00 93.38 150 ASP A CA 1
ATOM 1087 C C . ASP A 1 150 ? 1.022 -10.488 13.278 1.00 93.38 150 ASP A C 1
ATOM 1089 O O . ASP A 1 150 ? 0.045 -10.230 13.977 1.00 93.38 150 ASP A O 1
ATOM 1093 N N . LYS A 1 151 ? 2.268 -10.217 13.691 1.00 93.00 151 LYS A N 1
ATOM 1094 C CA . LYS A 1 151 ? 2.564 -9.615 14.999 1.00 93.00 151 LYS A CA 1
ATOM 1095 C C . LYS A 1 151 ? 1.988 -8.203 15.151 1.00 93.00 151 LYS A C 1
ATOM 1097 O O . LYS A 1 151 ? 1.602 -7.821 16.252 1.00 93.00 151 LYS A O 1
ATOM 1102 N N . PHE A 1 152 ? 1.980 -7.416 14.077 1.00 93.94 152 PHE A N 1
ATOM 1103 C CA . PHE A 1 152 ? 1.405 -6.070 14.077 1.00 93.94 152 PHE A CA 1
ATOM 1104 C C . PHE A 1 152 ? -0.128 -6.091 14.117 1.00 93.94 152 PHE A C 1
ATOM 1106 O O . PHE A 1 152 ? -0.728 -5.168 14.656 1.00 93.94 152 PHE A O 1
ATOM 1113 N N . ASN A 1 153 ? -0.755 -7.153 13.603 1.00 96.12 153 ASN A N 1
ATOM 1114 C CA . ASN A 1 153 ? -2.201 -7.362 13.594 1.00 96.12 153 ASN A CA 1
ATOM 1115 C C . ASN A 1 153 ? -2.980 -6.137 13.056 1.00 96.12 153 ASN A C 1
ATOM 1117 O O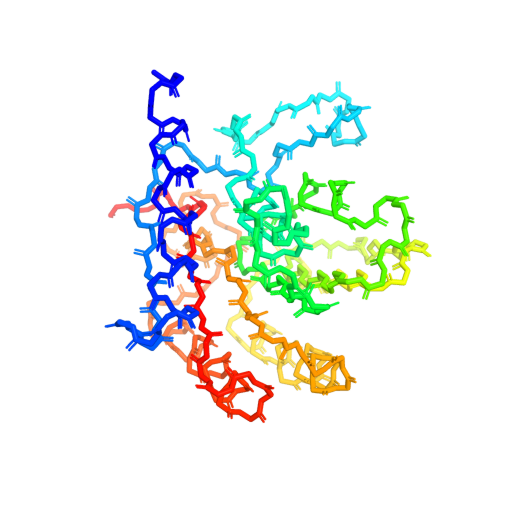 . ASN A 1 153 ? -3.717 -5.498 13.822 1.00 96.12 153 ASN A O 1
ATOM 1121 N N . PRO A 1 154 ? -2.753 -5.734 11.787 1.00 97.44 154 PRO A N 1
ATOM 1122 C CA . PRO A 1 154 ? -3.389 -4.555 11.208 1.00 97.44 154 PRO A CA 1
ATOM 1123 C C . PRO A 1 154 ? -4.906 -4.719 11.110 1.00 97.4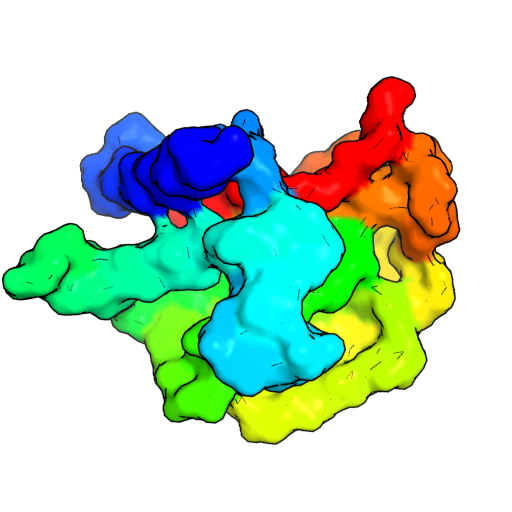4 154 PRO A C 1
ATOM 1125 O O . PRO A 1 154 ? -5.430 -5.825 11.092 1.00 97.44 154 PRO A O 1
ATOM 1128 N N . GLU A 1 155 ? -5.609 -3.601 10.988 1.00 98.44 155 GLU A N 1
ATOM 1129 C CA . GLU A 1 155 ? -7.046 -3.547 10.719 1.00 98.44 155 GLU A CA 1
ATOM 1130 C C . GLU A 1 155 ? -7.345 -3.371 9.226 1.00 98.44 155 GLU A C 1
ATOM 1132 O O . GLU A 1 155 ? -8.463 -3.657 8.803 1.00 98.44 155 GLU A O 1
ATOM 1137 N N . LEU A 1 156 ? -6.347 -2.961 8.439 1.00 98.69 156 LEU A N 1
ATOM 1138 C CA . LEU A 1 156 ? -6.379 -2.830 6.983 1.00 98.69 156 LEU A CA 1
ATOM 1139 C C . LEU A 1 156 ? -4.974 -3.078 6.414 1.00 98.69 156 LEU A C 1
ATOM 1141 O O . LEU A 1 156 ? -3.984 -2.573 6.958 1.00 98.69 156 LEU A O 1
ATOM 1145 N N . ILE A 1 157 ? -4.896 -3.820 5.308 1.00 98.62 157 ILE A N 1
ATOM 1146 C CA . ILE A 1 157 ? -3.684 -3.928 4.488 1.00 98.62 157 ILE A CA 1
ATOM 1147 C C . ILE A 1 157 ? -3.888 -3.124 3.200 1.00 98.62 157 ILE A C 1
ATOM 1149 O O . ILE A 1 157 ? -4.906 -3.277 2.527 1.00 98.62 157 ILE A O 1
ATOM 1153 N N . ILE A 1 158 ? -2.915 -2.284 2.851 1.00 98.69 158 ILE A N 1
ATOM 1154 C CA . ILE A 1 158 ? -2.862 -1.552 1.586 1.00 98.69 158 ILE A CA 1
ATOM 1155 C C . ILE A 1 158 ? -1.662 -2.051 0.777 1.00 98.69 158 ILE A C 1
ATOM 1157 O O . ILE A 1 158 ? -0.554 -2.137 1.302 1.00 98.69 158 ILE A O 1
ATOM 1161 N N . ILE A 1 159 ? -1.868 -2.393 -0.491 1.00 98.44 159 ILE A N 1
ATOM 1162 C CA . ILE A 1 159 ? -0.815 -2.850 -1.400 1.00 98.44 159 ILE A CA 1
ATOM 1163 C C . ILE A 1 159 ? -0.460 -1.716 -2.364 1.00 98.44 159 ILE A C 1
ATOM 1165 O O . ILE A 1 159 ? -1.319 -1.305 -3.147 1.00 98.44 159 ILE A O 1
ATOM 1169 N N . SER A 1 160 ? 0.796 -1.262 -2.347 1.00 98.00 160 SER A N 1
ATOM 1170 C CA . SER A 1 160 ? 1.386 -0.504 -3.462 1.00 98.00 160 SER A CA 1
ATOM 1171 C C . SER A 1 160 ? 1.735 -1.513 -4.558 1.00 98.00 160 SER A C 1
ATOM 1173 O O . SER A 1 160 ? 2.692 -2.278 -4.438 1.00 98.00 160 SER A O 1
ATOM 1175 N N . ALA A 1 161 ? 0.865 -1.608 -5.563 1.00 97.44 161 ALA A N 1
ATOM 1176 C CA . ALA A 1 161 ? 0.883 -2.651 -6.582 1.00 97.44 161 ALA A CA 1
ATOM 1177 C C . ALA A 1 161 ? 1.529 -2.143 -7.874 1.00 97.44 161 ALA A C 1
ATOM 1179 O O . ALA A 1 161 ? 0.842 -1.754 -8.822 1.00 97.44 161 ALA A O 1
ATOM 1180 N N . GLY A 1 162 ? 2.861 -2.159 -7.891 1.00 96.44 162 GLY A N 1
ATOM 1181 C CA . GLY A 1 162 ? 3.652 -2.003 -9.106 1.00 96.44 162 GLY A CA 1
ATOM 1182 C C . GLY A 1 162 ? 3.847 -3.331 -9.830 1.00 96.44 162 GLY A C 1
ATOM 1183 O O . GLY A 1 162 ? 4.077 -4.369 -9.208 1.00 96.44 162 GLY A O 1
ATOM 1184 N N . PHE A 1 163 ? 3.760 -3.302 -11.158 1.00 96.50 163 PHE A N 1
ATOM 1185 C CA . PHE A 1 163 ? 3.944 -4.475 -12.020 1.00 96.50 163 PHE A CA 1
ATOM 1186 C C . PHE A 1 163 ? 5.232 -4.408 -12.856 1.00 96.50 163 PHE A C 1
ATOM 1188 O O . PHE A 1 163 ? 5.431 -5.203 -13.772 1.00 96.50 163 PHE A O 1
ATOM 1195 N N . ASP A 1 164 ? 6.143 -3.495 -12.532 1.00 93.94 164 ASP A N 1
ATOM 1196 C CA . ASP A 1 164 ? 7.416 -3.268 -13.228 1.00 93.94 164 ASP A CA 1
ATOM 1197 C C . ASP A 1 164 ? 8.533 -4.265 -12.869 1.00 93.94 164 ASP A C 1
ATOM 1199 O O . ASP A 1 164 ? 9.580 -4.311 -13.518 1.00 93.94 164 ASP A O 1
ATOM 1203 N N . ALA A 1 165 ? 8.283 -5.170 -11.918 1.00 93.25 165 ALA A N 1
ATOM 1204 C CA . ALA A 1 165 ? 9.085 -6.382 -11.741 1.00 93.25 165 ALA A CA 1
ATOM 1205 C C . ALA A 1 165 ? 8.768 -7.479 -12.787 1.00 93.25 165 ALA A C 1
ATOM 1207 O O . ALA A 1 165 ? 9.382 -8.556 -12.765 1.00 93.25 165 ALA A O 1
ATOM 1208 N N . HIS A 1 166 ? 7.810 -7.246 -13.693 1.00 95.75 166 HIS A N 1
ATOM 1209 C CA . HIS A 1 166 ? 7.453 -8.198 -14.741 1.00 95.75 166 HIS A CA 1
ATOM 1210 C C . HIS A 1 166 ? 8.614 -8.425 -15.726 1.00 95.75 166 HIS A C 1
ATOM 1212 O O . HIS A 1 166 ? 9.359 -7.515 -16.077 1.00 95.75 166 HIS A O 1
ATOM 1218 N N . LYS A 1 167 ? 8.752 -9.653 -16.235 1.00 94.62 167 LYS A N 1
ATOM 1219 C CA . LYS A 1 167 ? 9.835 -10.067 -17.145 1.00 94.62 167 LYS A CA 1
ATOM 1220 C C . LYS A 1 167 ? 9.864 -9.313 -18.482 1.00 94.62 167 LYS A C 1
ATOM 1222 O O . LYS A 1 167 ? 10.899 -9.314 -19.138 1.00 94.62 167 LYS A O 1
ATOM 1227 N N . ASN A 1 168 ? 8.736 -8.721 -18.879 1.00 94.88 168 ASN A N 1
ATOM 1228 C CA . ASN A 1 168 ? 8.600 -7.923 -20.103 1.00 94.88 168 ASN A CA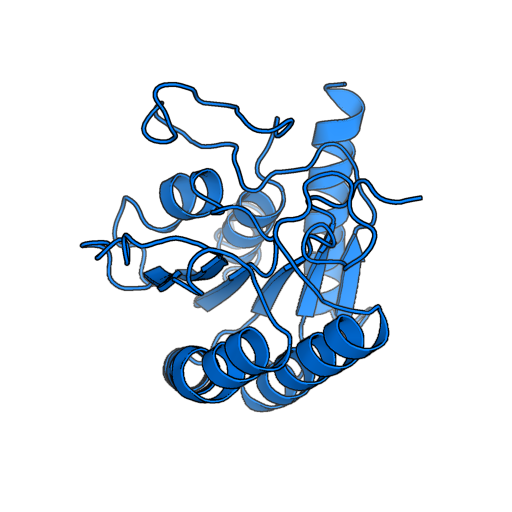 1
ATOM 1229 C C . ASN A 1 168 ? 8.646 -6.411 -19.832 1.00 94.88 168 ASN A C 1
ATOM 1231 O O . ASN A 1 168 ? 8.425 -5.633 -20.756 1.00 94.88 168 ASN A O 1
ATOM 1235 N N . ASP A 1 169 ? 8.869 -5.981 -18.588 1.00 95.25 169 ASP A N 1
ATOM 1236 C CA . ASP A 1 169 ? 8.977 -4.557 -18.300 1.00 95.25 169 ASP A CA 1
ATOM 1237 C C . ASP A 1 169 ? 10.266 -3.984 -18.927 1.00 95.25 169 ASP A C 1
ATOM 1239 O O . ASP A 1 169 ? 11.338 -4.585 -18.774 1.00 95.25 169 ASP A O 1
ATOM 1243 N N . PRO A 1 170 ? 10.203 -2.840 -19.636 1.00 93.19 170 PRO A N 1
ATOM 1244 C CA . PRO A 1 170 ? 11.367 -2.244 -20.291 1.00 93.19 170 PRO A CA 1
ATOM 1245 C C . PRO A 1 170 ? 12.488 -1.845 -19.320 1.00 93.19 170 PRO A C 1
ATOM 1247 O O . PRO A 1 170 ? 13.631 -1.697 -19.755 1.00 93.19 170 PRO A O 1
ATOM 1250 N N . LEU A 1 171 ? 12.203 -1.696 -18.022 1.00 87.81 171 LEU A N 1
ATOM 1251 C CA . LEU A 1 171 ? 13.219 -1.410 -17.008 1.00 87.81 171 LEU A CA 1
ATOM 1252 C C . LEU A 1 171 ? 14.117 -2.621 -16.707 1.00 87.81 171 LEU A C 1
ATOM 1254 O O . LEU A 1 171 ? 15.220 -2.449 -16.190 1.00 87.81 171 LEU A O 1
ATOM 1258 N N . ASN A 1 172 ? 13.681 -3.842 -17.052 1.00 88.44 172 ASN A N 1
ATOM 1259 C CA . ASN A 1 172 ? 14.450 -5.087 -16.921 1.00 88.44 172 ASN A CA 1
ATOM 1260 C C . ASN A 1 172 ? 15.006 -5.341 -15.497 1.00 88.44 172 ASN A C 1
ATOM 1262 O O . ASN A 1 172 ? 16.066 -5.945 -15.316 1.00 88.44 172 ASN A O 1
ATOM 1266 N N . MET A 1 173 ? 14.281 -4.884 -14.469 1.00 87.50 173 MET A N 1
ATOM 1267 C CA . MET A 1 173 ? 14.673 -5.003 -13.055 1.00 87.50 173 MET A CA 1
ATOM 1268 C C . MET A 1 173 ? 14.140 -6.273 -12.377 1.00 87.50 173 MET A C 1
ATOM 1270 O O . MET A 1 173 ? 14.553 -6.613 -11.264 1.00 87.50 173 MET A O 1
ATOM 1274 N N . GLY A 1 174 ? 13.257 -7.013 -13.049 1.00 89.50 174 GLY A N 1
ATOM 1275 C CA . GLY A 1 174 ? 12.626 -8.212 -12.511 1.00 89.50 174 GLY A CA 1
ATOM 1276 C C . GLY A 1 174 ? 12.547 -9.372 -13.499 1.00 89.50 174 GLY A C 1
ATOM 1277 O O . GLY A 1 174 ? 13.135 -9.359 -14.585 1.00 89.50 174 GLY A O 1
ATOM 1278 N N . GLY A 1 175 ? 11.871 -10.431 -13.073 1.00 92.19 175 GLY A N 1
ATOM 1279 C CA . GLY A 1 175 ? 11.661 -11.660 -13.835 1.00 92.19 175 GLY A CA 1
ATOM 1280 C C . GLY A 1 175 ? 10.320 -12.317 -13.531 1.00 92.19 175 GLY A C 1
ATOM 1281 O O . GLY A 1 175 ? 10.187 -13.519 -13.739 1.00 92.19 175 GLY A O 1
ATOM 1282 N N . LEU A 1 176 ? 9.362 -11.551 -13.001 1.00 94.94 176 LEU A N 1
ATOM 1283 C CA . LEU A 1 176 ? 8.043 -12.057 -12.641 1.00 94.94 176 LEU A CA 1
ATOM 1284 C C . LEU A 1 176 ? 7.158 -12.244 -13.872 1.00 94.94 176 LEU A C 1
ATOM 1286 O O . LEU A 1 176 ? 7.246 -11.513 -14.855 1.00 94.94 176 LEU A O 1
ATOM 1290 N N . THR A 1 177 ? 6.265 -13.211 -13.790 1.00 96.56 177 THR A N 1
ATOM 1291 C CA . THR A 1 177 ? 5.114 -13.386 -14.672 1.00 96.56 177 THR A CA 1
ATOM 1292 C C . THR A 1 177 ? 3.848 -12.851 -1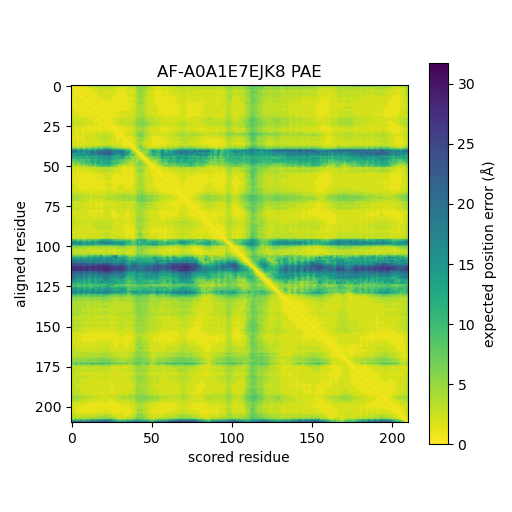4.000 1.00 96.56 177 THR A C 1
ATOM 1294 O O . THR A 1 177 ? 3.836 -12.587 -12.799 1.00 96.56 177 THR A O 1
ATOM 1297 N N . ALA A 1 178 ? 2.754 -12.719 -14.752 1.00 95.94 178 ALA A N 1
ATOM 1298 C CA . ALA A 1 178 ? 1.446 -12.390 -14.179 1.00 95.94 178 ALA A CA 1
ATOM 1299 C C . ALA A 1 178 ? 0.990 -13.403 -13.104 1.00 95.94 178 ALA A C 1
ATOM 1301 O O . ALA A 1 178 ? 0.390 -13.013 -12.105 1.00 95.94 178 ALA A O 1
ATOM 1302 N N . GLU A 1 179 ? 1.317 -14.688 -13.275 1.00 97.44 179 GLU A N 1
ATOM 1303 C CA . GLU A 1 179 ? 1.006 -15.748 -12.304 1.00 97.44 179 GLU A CA 1
ATOM 1304 C C . GLU A 1 179 ? 1.780 -15.573 -10.989 1.00 97.44 179 GLU A C 1
ATOM 1306 O O . GLU A 1 179 ? 1.231 -15.792 -9.906 1.00 97.44 179 GLU A O 1
ATOM 1311 N N . ASP A 1 180 ? 3.026 -15.093 -11.063 1.00 96.31 180 ASP A N 1
ATOM 1312 C CA . ASP A 1 180 ? 3.818 -14.788 -9.870 1.00 96.31 180 ASP A CA 1
ATOM 1313 C C . ASP A 1 180 ? 3.175 -13.658 -9.055 1.00 96.31 180 ASP A C 1
ATOM 1315 O O . ASP A 1 180 ? 3.039 -13.785 -7.839 1.00 96.31 180 ASP A O 1
ATOM 1319 N N . PHE A 1 181 ? 2.709 -12.583 -9.706 1.00 96.69 181 PHE A N 1
ATOM 1320 C CA . PHE A 1 181 ? 1.956 -11.523 -9.021 1.00 96.69 181 PHE A CA 1
ATOM 1321 C C . PHE A 1 181 ? 0.667 -12.061 -8.388 1.00 96.69 181 PHE A C 1
ATOM 1323 O O . PHE A 1 181 ? 0.395 -11.755 -7.229 1.00 96.69 181 PHE A O 1
ATOM 1330 N N . GLY A 1 182 ? -0.077 -12.922 -9.094 1.00 97.38 182 GLY A N 1
ATOM 1331 C CA . GLY A 1 182 ? -1.260 -13.590 -8.543 1.00 97.38 182 GLY A CA 1
ATOM 1332 C C . GLY A 1 182 ? -0.945 -14.390 -7.274 1.00 97.38 182 GLY A C 1
ATOM 1333 O O . GLY A 1 182 ? -1.610 -14.224 -6.251 1.00 97.38 182 GLY A O 1
ATOM 1334 N N . THR A 1 183 ? 0.133 -15.178 -7.298 1.00 96.31 183 THR A N 1
ATOM 1335 C CA . THR A 1 183 ? 0.596 -15.963 -6.142 1.00 96.31 183 THR A CA 1
ATOM 1336 C C . THR A 1 183 ? 0.983 -15.068 -4.960 1.00 96.31 183 THR A C 1
ATOM 1338 O O . THR A 1 183 ? 0.652 -15.369 -3.811 1.00 96.31 183 THR A O 1
ATOM 1341 N N . LEU A 1 184 ? 1.661 -13.945 -5.214 1.00 95.12 184 LEU A N 1
ATOM 1342 C CA . LEU A 1 184 ? 2.020 -12.979 -4.171 1.00 95.12 184 LEU A CA 1
ATOM 1343 C C . LEU A 1 184 ? 0.774 -12.346 -3.543 1.00 95.12 184 LEU A C 1
ATOM 1345 O O . LEU A 1 184 ? 0.666 -12.288 -2.314 1.00 95.12 184 LEU A O 1
ATOM 1349 N N . THR A 1 185 ? -0.191 -11.929 -4.365 1.00 96.56 185 THR A N 1
ATOM 1350 C CA . THR A 1 185 ? -1.466 -11.384 -3.891 1.00 96.56 185 THR A CA 1
ATOM 1351 C C . THR A 1 185 ? -2.242 -12.412 -3.070 1.00 96.56 185 THR A C 1
ATOM 1353 O O . THR A 1 185 ? -2.773 -12.057 -2.019 1.00 96.56 185 THR A O 1
ATOM 1356 N N . GLU A 1 186 ? -2.260 -13.693 -3.456 1.00 97.25 186 GLU A N 1
ATOM 1357 C CA . GLU A 1 186 ? -2.896 -14.743 -2.651 1.00 97.25 186 GLU A CA 1
ATOM 1358 C C . GLU A 1 186 ? -2.306 -14.856 -1.243 1.00 97.25 186 GLU A C 1
ATOM 1360 O O . GLU A 1 186 ? -3.051 -15.032 -0.275 1.00 97.25 186 GLU A O 1
ATOM 1365 N N . VAL A 1 187 ? -0.979 -14.770 -1.112 1.00 96.75 187 VAL A N 1
ATOM 1366 C CA . VAL A 1 187 ? -0.309 -14.804 0.195 1.00 96.75 187 VAL A CA 1
ATOM 1367 C C . VAL A 1 187 ? -0.738 -13.606 1.043 1.00 96.75 187 VAL A C 1
ATOM 1369 O O . VAL A 1 187 ? -1.089 -13.786 2.211 1.00 96.75 187 VAL A O 1
ATOM 1372 N N . VAL A 1 188 ? -0.782 -12.403 0.457 1.00 97.00 188 VAL A N 1
ATOM 1373 C CA . VAL A 1 188 ? -1.250 -11.194 1.154 1.00 97.00 188 VAL A CA 1
ATOM 1374 C C . VAL A 1 188 ? -2.721 -11.316 1.556 1.00 97.00 188 VAL A C 1
ATOM 1376 O O . VAL A 1 188 ? -3.063 -11.008 2.695 1.00 97.00 188 VAL A O 1
ATOM 1379 N N . CYS A 1 189 ? -3.588 -11.827 0.683 1.00 97.50 189 CYS A N 1
ATOM 1380 C CA . CYS A 1 189 ? -5.001 -12.040 0.992 1.00 97.50 189 CYS A CA 1
ATOM 1381 C C . CYS A 1 189 ? -5.196 -13.072 2.113 1.00 97.50 189 CYS A C 1
ATOM 1383 O O . CYS A 1 189 ? -5.974 -12.831 3.033 1.00 97.50 189 CYS A O 1
ATOM 1385 N N . LYS A 1 190 ? -4.468 -14.198 2.095 1.00 97.50 190 LYS A N 1
ATOM 1386 C CA . LYS A 1 190 ? -4.499 -15.207 3.175 1.00 97.50 190 LYS A CA 1
ATOM 1387 C C . LYS A 1 190 ? -4.073 -14.602 4.516 1.00 97.50 190 LYS A C 1
ATOM 1389 O O . LYS A 1 190 ? -4.701 -14.864 5.541 1.00 97.50 190 LYS A O 1
ATOM 1394 N N . LEU A 1 191 ? -3.045 -13.757 4.504 1.00 97.06 191 LEU A N 1
ATOM 1395 C CA . LEU A 1 191 ? -2.610 -12.999 5.674 1.00 97.06 191 LEU A CA 1
ATOM 1396 C C . LEU A 1 191 ? -3.684 -12.002 6.138 1.00 97.06 191 LEU A C 1
ATOM 1398 O O . LEU A 1 191 ? -4.005 -11.977 7.323 1.00 97.06 191 LEU A O 1
ATOM 1402 N N . ALA A 1 192 ? -4.300 -11.257 5.218 1.00 97.94 192 ALA A N 1
ATOM 1403 C CA . ALA A 1 192 ? -5.385 -10.324 5.515 1.00 97.94 192 ALA A CA 1
ATOM 1404 C C . ALA A 1 192 ? -6.602 -11.020 6.142 1.00 97.94 192 ALA A C 1
ATOM 1406 O O . ALA A 1 192 ? -7.182 -10.514 7.101 1.00 97.94 192 ALA A O 1
ATOM 1407 N N . TYR A 1 193 ? -6.984 -12.206 5.659 1.00 97.62 193 TYR A N 1
ATOM 1408 C CA . TYR A 1 193 ? -8.045 -13.010 6.278 1.00 97.62 193 TYR A CA 1
ATOM 1409 C C . TYR A 1 193 ? -7.743 -13.345 7.739 1.00 97.62 193 TYR A C 1
ATOM 1411 O O . TYR A 1 193 ? -8.652 -13.336 8.567 1.00 97.62 193 TYR A O 1
ATOM 1419 N N . LYS A 1 194 ? -6.470 -13.596 8.060 1.00 96.94 194 LYS A N 1
ATOM 1420 C CA . LYS A 1 194 ? -6.030 -13.912 9.418 1.00 96.94 194 LYS A CA 1
ATOM 1421 C C . LYS A 1 194 ? -6.055 -12.695 10.351 1.00 96.94 194 LYS A C 1
ATOM 1423 O O . LYS A 1 194 ? -6.488 -12.842 11.489 1.00 96.94 194 LYS A O 1
ATOM 1428 N N . CYS A 1 195 ? -5.582 -11.527 9.906 1.00 96.31 195 CYS A N 1
ATOM 1429 C CA . CYS A 1 195 ? -5.371 -10.370 10.791 1.00 96.31 195 CYS A CA 1
ATOM 1430 C C . CYS A 1 195 ? -6.426 -9.257 10.676 1.00 96.31 195 CYS A C 1
ATOM 1432 O O . CYS A 1 195 ? -6.752 -8.622 11.674 1.00 96.31 195 CYS A O 1
ATOM 1434 N N . CYS A 1 196 ? -7.005 -9.037 9.493 1.00 97.44 196 CYS A N 1
ATOM 1435 C CA . CYS A 1 196 ? -7.923 -7.929 9.217 1.00 97.44 196 CYS A CA 1
ATOM 1436 C C . CYS A 1 196 ? -9.211 -8.364 8.503 1.00 97.44 196 CYS A C 1
ATOM 1438 O O . CYS A 1 196 ? -9.782 -7.595 7.735 1.00 97.44 196 CYS A O 1
ATOM 1440 N N . SER A 1 197 ? -9.685 -9.593 8.734 1.00 97.19 197 SER A N 1
ATOM 1441 C CA . SER A 1 197 ? -10.932 -10.121 8.145 1.00 97.19 197 SER A CA 1
ATOM 1442 C C . SER A 1 197 ? -10.986 -10.042 6.609 1.00 97.19 197 SER A C 1
ATOM 1444 O O . SER A 1 197 ? -12.060 -9.901 6.035 1.00 97.19 197 SER A O 1
ATOM 1446 N N . GLY A 1 198 ? -9.832 -10.105 5.940 1.00 97.75 198 GLY A N 1
ATOM 1447 C CA . GLY A 1 198 ? -9.724 -10.074 4.478 1.00 97.75 198 GLY A CA 1
ATOM 1448 C C . GLY A 1 198 ? -9.718 -8.671 3.862 1.00 97.75 198 GLY A C 1
ATOM 1449 O O . GLY A 1 198 ? -9.700 -8.564 2.638 1.00 97.75 198 GLY A O 1
ATOM 1450 N N . ARG A 1 199 ? -9.694 -7.609 4.682 1.00 98.69 199 ARG A N 1
ATOM 1451 C CA . ARG A 1 199 ? -9.718 -6.211 4.226 1.00 98.69 199 ARG A CA 1
ATOM 1452 C C . ARG A 1 199 ? -8.406 -5.816 3.549 1.00 98.69 199 ARG A C 1
ATOM 1454 O O . ARG A 1 199 ? -7.384 -5.645 4.223 1.00 98.69 199 ARG A O 1
ATOM 1461 N N . VAL A 1 200 ? -8.457 -5.652 2.225 1.00 98.75 200 VAL A N 1
ATOM 1462 C CA . VAL A 1 200 ? -7.311 -5.276 1.384 1.00 98.75 200 VAL A CA 1
ATOM 1463 C C . VAL A 1 200 ? -7.701 -4.183 0.395 1.00 98.75 200 VAL A C 1
ATOM 1465 O O . VAL A 1 200 ? -8.606 -4.369 -0.415 1.00 98.75 200 VAL A O 1
ATOM 1468 N N . LEU A 1 201 ? -6.966 -3.074 0.407 1.00 98.81 201 LEU A N 1
ATOM 1469 C CA . LEU A 1 201 ? -6.960 -2.105 -0.688 1.00 98.81 201 LEU A CA 1
ATOM 1470 C C . LEU A 1 201 ? -5.690 -2.318 -1.514 1.00 98.81 201 LEU A C 1
ATOM 1472 O O . LEU A 1 201 ? -4.605 -2.419 -0.957 1.00 98.81 201 LEU A O 1
ATOM 1476 N N . SER A 1 202 ? -5.785 -2.358 -2.833 1.00 98.69 202 SER A N 1
ATOM 1477 C CA . SER A 1 202 ? -4.616 -2.392 -3.711 1.00 98.69 202 SER A CA 1
ATOM 1478 C C . SER A 1 202 ? -4.660 -1.202 -4.660 1.00 98.69 202 SER A C 1
ATOM 1480 O O . SER A 1 202 ? -5.712 -0.874 -5.200 1.00 98.69 202 SER A O 1
ATOM 1482 N N . VAL A 1 203 ? -3.535 -0.517 -4.829 1.00 98.69 203 VAL A N 1
ATOM 1483 C CA . VAL A 1 203 ? -3.435 0.716 -5.614 1.00 98.69 203 VAL A CA 1
ATOM 1484 C C . VAL A 1 203 ? -2.339 0.539 -6.651 1.00 98.69 203 VAL A C 1
ATOM 1486 O O . VAL A 1 203 ? -1.231 0.142 -6.302 1.00 98.69 203 VAL A O 1
ATOM 1489 N N . LEU A 1 204 ? -2.656 0.815 -7.915 1.00 98.38 204 LEU A N 1
ATOM 1490 C CA . LEU A 1 204 ? -1.698 0.733 -9.015 1.00 98.38 204 LEU A CA 1
ATOM 1491 C C . LEU A 1 204 ? -0.545 1.739 -8.829 1.00 98.38 204 LEU A C 1
ATOM 1493 O O . LEU A 1 204 ? -0.797 2.924 -8.605 1.00 98.38 204 LEU A O 1
ATOM 1497 N N . GLU A 1 205 ? 0.694 1.266 -8.983 1.00 97.56 205 GLU A N 1
ATOM 1498 C CA . GLU A 1 205 ? 1.920 2.082 -8.996 1.00 97.56 205 GLU A CA 1
ATOM 1499 C C . GLU A 1 205 ? 2.601 2.013 -10.385 1.00 97.56 205 GLU A C 1
ATOM 1501 O O . GLU A 1 205 ? 2.036 2.507 -11.368 1.00 97.56 205 GLU A O 1
ATOM 1506 N N . GLY A 1 206 ? 3.804 1.430 -10.485 1.00 95.12 206 GLY A N 1
ATOM 1507 C CA . GLY A 1 206 ? 4.556 1.232 -11.722 1.00 95.12 206 GLY A CA 1
ATOM 1508 C C . GLY A 1 206 ? 4.077 0.061 -12.591 1.00 95.12 206 GLY A C 1
ATOM 1509 O O . GLY A 1 206 ? 3.155 -0.687 -12.254 1.00 95.12 206 GLY A O 1
ATOM 1510 N N . GLY A 1 207 ? 4.727 -0.104 -13.744 1.00 95.00 207 GLY A N 1
ATOM 1511 C CA . GLY A 1 207 ? 4.407 -1.106 -14.765 1.00 95.00 207 GLY A CA 1
ATOM 1512 C C . GLY A 1 207 ? 4.317 -0.465 -16.148 1.00 95.00 207 GLY A C 1
ATOM 1513 O O . GLY A 1 207 ? 3.425 0.343 -16.417 1.00 95.00 207 GLY A O 1
ATOM 1514 N N . TYR A 1 208 ? 5.262 -0.806 -17.021 1.00 92.94 208 TYR A N 1
ATOM 1515 C CA . TYR A 1 208 ? 5.510 -0.081 -18.272 1.00 92.94 208 TYR A CA 1
ATOM 1516 C C . TYR A 1 208 ? 5.549 -0.994 -19.505 1.00 92.94 208 TYR A C 1
ATOM 1518 O O . TYR A 1 208 ? 5.597 -0.499 -20.632 1.00 92.94 208 TYR A O 1
ATOM 1526 N N . GLY A 1 209 ? 5.524 -2.314 -19.304 1.00 82.25 209 GLY A N 1
ATOM 1527 C CA . GLY A 1 209 ? 5.333 -3.290 -20.376 1.00 82.25 209 GLY A CA 1
ATOM 1528 C C . GLY A 1 209 ? 3.865 -3.368 -20.805 1.00 82.25 209 GLY A C 1
ATOM 1529 O O . GLY A 1 209 ? 2.998 -3.611 -19.967 1.00 82.25 209 GLY A O 1
ATOM 1530 N N . VAL A 1 210 ? 3.604 -3.167 -22.101 1.00 57.34 210 VAL A N 1
ATOM 1531 C CA . VAL A 1 210 ? 2.301 -3.391 -22.760 1.00 57.34 210 VAL A CA 1
ATOM 1532 C C . VAL A 1 210 ? 2.230 -4.759 -23.422 1.00 57.34 210 VAL A C 1
ATOM 1534 O O . VAL A 1 210 ? 3.280 -5.235 -23.913 1.00 57.34 210 VAL A O 1
#

Solvent-accessible surface area (backbone atoms only — not comparable to full-atom values): 10528 Å² total; per-residue (Å²): 107,68,69,40,35,54,48,33,36,49,50,39,42,50,40,50,50,35,35,76,72,63,76,33,60,54,41,76,37,94,37,54,55,23,13,44,32,12,28,80,77,26,77,37,88,75,28,41,48,39,92,77,8,73,48,29,35,68,51,51,33,50,50,38,40,42,28,48,53,94,77,76,29,66,49,47,69,28,38,30,38,42,32,57,20,47,58,74,43,45,3,39,48,47,65,51,35,72,79,57,42,83,38,39,34,42,36,38,46,22,52,32,86,68,56,58,80,59,90,34,71,44,57,46,51,46,48,50,35,90,47,37,40,54,68,60,52,52,48,44,45,60,75,53,47,46,60,54,49,58,74,62,45,25,62,35,40,35,30,42,44,18,52,29,26,22,56,69,14,82,80,63,43,22,53,26,53,75,65,48,54,51,55,52,50,49,53,53,46,57,49,23,46,74,48,23,78,36,27,36,42,34,35,39,44,56,58,75,52,130

pLDDT: mean 89.15, std 13.06, range [42.97, 98.81]

Nearest PDB structures (foldseek):
  5ji5-assembly1_A  TM=9.328E-01  e=3.913E-19  Paraburkholderia phymatum STM815
  8szt-assembly1_A  TM=8.948E-01  e=3.050E-18  Acinetobacter baumannii
  9gkx-assembly1_C  TM=8.940E-01  e=1.276E-17  Rhizorhabdus wittichii DC-6
  9gku-assembly2_E  TM=8.969E-01  e=1.537E-16  Sphingomonas sp. Y57
  5g13-assembly1_B  TM=8.744E-01  e=2.098E-15  Pseudomonas aeruginosa PAO1

Radius of gyration: 15.62 Å; Cα contacts (8 Å, |Δi|>4): 493; chains: 1; bounding box: 42×35×39 Å